Protein AF-A0A5S6QFW4-F1 (afdb_monomer)

Nearest PDB structures (foldseek):
  6n4o-assembly1_A  TM=6.333E-01  e=2.652E-03  Homo sapiens
  6oon-assembly1_A  TM=6.456E-01  e=8.249E-03  Homo sapiens
  5vm9-assembly1_A  TM=6.592E-01  e=5.921E-02  Homo sapiens

Organism: Trichuris muris (NCBI:txid70415)

Radius of gyration: 23.06 Å; Cα contacts (8 Å, |Δi|>4): 215; chains: 1; bounding box: 57×71×52 Å

pLDDT: mean 72.89, std 16.92, range [29.83, 95.12]

Foldseek 3Di:
DDDDDDDDDPPPPPPPPPQDDPDPDDDDDDDDDDDDDPDDDDDDPDPDWDKKWKKWKDKADPDPDDDLVRLLVQVLVFLVVCCVWNVDVLQWFDRSTIIIHDTDDDDDDNIRIDIGTDDMDIQDPDDPPDDDDGVVNCVVVQVVVLRNVLCVQQRPVDPRNVQWDDDPQWIWGNDDPPWDDDPPRDTHTDTHHDGDDD

Sequence (198 aa):
MDARLRSQSSVRSGCNIVATIPHPGYGKIGDTIDLVTNFVELRKAATSDVLIWQYEVKITGKAPELMVEDKQNAFWDFVQQRPNIFKDPNSLAFNGEVCIRLFSTNVLSKVGVEIRQVGLTKLAFKKPLYQTLSAEKCHKPIEMVNVILSQSQVCPLTEKAGKFCTIDGIVFKVASKKAVALNFGVEARRGLYMKAGI

Structure (mmCIF, N/CA/C/O backbone):
data_AF-A0A5S6QFW4-F1
#
_entry.id   AF-A0A5S6QFW4-F1
#
loop_
_atom_site.group_PDB
_atom_site.id
_atom_site.type_symbol
_atom_site.label_atom_id
_atom_site.label_alt_id
_atom_site.label_comp_id
_atom_site.label_asym_id
_atom_site.label_entity_id
_atom_site.label_seq_id
_atom_site.pdbx_PDB_ins_code
_atom_site.Cartn_x
_atom_site.Cartn_y
_atom_site.Cartn_z
_atom_site.occupancy
_atom_site.B_iso_or_equiv
_atom_site.auth_seq_id
_atom_site.auth_comp_id
_atom_site.auth_asym_id
_atom_site.auth_atom_id
_atom_site.pdbx_PDB_model_num
ATOM 1 N N . MET A 1 1 ? 13.025 48.465 26.369 1.00 32.94 1 MET A N 1
ATOM 2 C CA . MET A 1 1 ? 13.758 49.557 25.700 1.00 32.94 1 MET A CA 1
ATOM 3 C C . MET A 1 1 ? 15.124 48.993 25.320 1.00 32.94 1 MET A C 1
ATOM 5 O O . MET A 1 1 ? 16.010 48.997 26.158 1.00 32.94 1 MET A O 1
ATOM 9 N N . ASP A 1 2 ? 15.273 48.196 24.260 1.00 29.83 2 ASP A N 1
ATOM 10 C CA . ASP A 1 2 ? 14.970 48.415 22.825 1.00 29.83 2 ASP A CA 1
ATOM 11 C C . ASP A 1 2 ? 16.047 49.268 22.122 1.00 29.83 2 ASP A C 1
ATOM 13 O O . ASP A 1 2 ? 16.560 50.201 22.723 1.00 29.83 2 ASP A O 1
ATOM 17 N N . ALA A 1 3 ? 16.450 48.997 20.872 1.00 31.17 3 ALA A N 1
ATOM 18 C CA . ALA A 1 3 ? 15.893 48.046 19.900 1.00 31.17 3 ALA A CA 1
ATOM 19 C C . ALA A 1 3 ? 16.961 47.274 19.095 1.00 31.17 3 ALA A C 1
ATOM 21 O O . ALA A 1 3 ? 18.125 47.651 18.999 1.00 31.17 3 ALA A O 1
ATOM 22 N N . ARG A 1 4 ? 16.503 46.191 18.457 1.00 33.31 4 ARG A N 1
ATOM 23 C CA . ARG A 1 4 ? 17.250 45.332 17.523 1.00 33.31 4 ARG A CA 1
ATOM 24 C C . ARG A 1 4 ? 17.767 46.119 16.306 1.00 33.31 4 ARG A C 1
ATOM 26 O O . ARG A 1 4 ? 16.953 46.640 15.546 1.00 33.31 4 ARG A O 1
ATOM 33 N N . LEU A 1 5 ? 19.065 46.044 16.007 1.00 35.22 5 LEU A N 1
ATOM 34 C CA . LEU A 1 5 ? 19.548 46.225 14.631 1.00 35.22 5 LEU A CA 1
ATOM 35 C C . LEU A 1 5 ? 19.361 44.907 13.866 1.00 35.22 5 LEU A C 1
ATOM 37 O O . LEU A 1 5 ? 20.038 43.917 14.131 1.00 35.22 5 LEU A O 1
ATOM 41 N N . ARG A 1 6 ? 18.401 44.879 12.935 1.00 34.59 6 ARG A N 1
ATOM 42 C CA . ARG A 1 6 ? 18.198 43.746 12.019 1.00 34.59 6 ARG A CA 1
ATOM 43 C C . ARG A 1 6 ? 19.196 43.832 10.867 1.00 34.59 6 ARG A C 1
ATOM 45 O O . ARG A 1 6 ? 19.167 44.806 10.118 1.00 34.59 6 ARG A O 1
ATOM 52 N N . SER A 1 7 ? 19.985 42.784 10.650 1.00 33.44 7 SER A N 1
ATOM 53 C CA . SER A 1 7 ? 20.597 42.557 9.342 1.00 33.44 7 SER A CA 1
ATOM 54 C C . SER A 1 7 ? 19.498 42.253 8.318 1.00 33.44 7 SER A C 1
ATOM 56 O O . SER A 1 7 ? 18.639 41.399 8.537 1.00 33.44 7 SER A O 1
ATOM 58 N N . GLN A 1 8 ? 19.503 42.967 7.191 1.00 39.44 8 GLN A N 1
ATOM 59 C CA . GLN A 1 8 ? 18.651 42.633 6.053 1.00 39.44 8 GLN A CA 1
ATOM 60 C C . GLN A 1 8 ? 19.376 41.617 5.165 1.00 39.44 8 GLN A C 1
ATOM 62 O O . GLN A 1 8 ? 20.074 41.995 4.227 1.00 39.44 8 GLN A O 1
ATOM 67 N N . SER A 1 9 ? 19.203 40.323 5.433 1.00 32.12 9 SER A N 1
ATOM 68 C CA . SER A 1 9 ? 19.425 39.299 4.410 1.00 32.12 9 SER A CA 1
ATOM 69 C C . SER A 1 9 ? 18.096 39.007 3.716 1.00 32.12 9 SER A C 1
ATOM 71 O O . SER A 1 9 ? 17.169 38.446 4.300 1.00 32.12 9 SER A O 1
ATOM 73 N N . SER A 1 10 ? 17.981 39.402 2.446 1.00 33.53 10 SER A N 1
ATOM 74 C CA . SER A 1 10 ? 16.877 38.932 1.612 1.00 33.53 10 SER A CA 1
ATOM 75 C C . SER A 1 10 ? 17.109 37.451 1.318 1.00 33.53 10 SER A C 1
ATOM 77 O O . SER A 1 10 ? 17.928 37.086 0.475 1.00 33.53 10 SER A O 1
ATOM 79 N N . VAL A 1 11 ? 16.402 36.577 2.039 1.00 36.34 11 VAL A N 1
ATOM 80 C CA . VAL A 1 11 ? 16.365 35.149 1.712 1.00 36.34 11 VAL A CA 1
ATOM 81 C C . VAL A 1 11 ? 15.634 35.017 0.380 1.00 36.34 11 VAL A C 1
ATOM 83 O O . VAL A 1 11 ? 14.410 34.923 0.320 1.00 36.34 11 VAL A O 1
ATOM 86 N N . ARG A 1 12 ? 16.399 35.068 -0.714 1.00 35.47 12 ARG A N 1
ATOM 87 C CA . ARG A 1 12 ? 15.916 34.706 -2.043 1.00 35.47 12 ARG A CA 1
ATOM 88 C C . ARG A 1 12 ? 15.388 33.278 -1.953 1.00 35.47 12 ARG A C 1
ATOM 90 O O . ARG A 1 12 ? 16.179 32.356 -1.763 1.00 35.47 12 ARG A O 1
ATOM 97 N N . SER A 1 13 ? 14.089 33.091 -2.174 1.00 45.03 13 SER A N 1
ATOM 98 C CA . SER A 1 13 ? 13.486 31.778 -2.437 1.00 45.03 13 SER A CA 1
ATOM 99 C C . SER A 1 13 ? 13.904 31.265 -3.820 1.00 45.03 13 SER A C 1
ATOM 101 O O . SER A 1 13 ? 13.078 31.042 -4.701 1.00 45.03 13 SER A O 1
ATOM 103 N N . GLY A 1 14 ? 15.214 31.105 -4.018 1.00 34.88 14 GLY A N 1
ATOM 104 C CA . GLY A 1 14 ? 15.822 30.457 -5.169 1.00 34.88 14 GLY A CA 1
ATOM 105 C C . GLY A 1 14 ? 15.607 28.955 -5.078 1.00 34.88 14 GLY A C 1
ATOM 106 O O . GLY A 1 14 ? 16.545 28.206 -4.814 1.00 34.88 14 GLY A O 1
ATOM 107 N N . CYS A 1 15 ? 14.360 28.521 -5.269 1.00 41.53 15 CYS A N 1
ATOM 108 C CA . CYS A 1 15 ? 14.043 27.122 -5.509 1.00 41.53 15 CYS A CA 1
ATOM 109 C C . CYS A 1 15 ? 14.585 26.752 -6.895 1.00 41.53 15 CYS A C 1
ATOM 111 O O . CYS A 1 15 ? 13.870 26.766 -7.896 1.00 41.53 15 CYS A O 1
ATOM 113 N N . ASN A 1 16 ? 15.890 26.489 -6.952 1.00 40.12 16 ASN A N 1
ATOM 114 C CA . ASN A 1 16 ? 16.545 25.959 -8.132 1.00 40.12 16 ASN A CA 1
ATOM 115 C C . ASN A 1 16 ? 16.014 24.541 -8.345 1.00 40.12 16 ASN A C 1
ATOM 117 O O . ASN A 1 16 ? 16.505 23.589 -7.739 1.00 40.12 16 ASN A O 1
ATOM 121 N N . ILE A 1 17 ? 14.997 24.414 -9.197 1.00 51.75 17 ILE A N 1
ATOM 122 C CA . ILE A 1 17 ? 14.518 23.129 -9.699 1.00 51.75 17 ILE A CA 1
ATOM 123 C C . ILE A 1 17 ? 15.651 22.548 -10.547 1.00 51.75 17 ILE A C 1
ATOM 125 O O . ILE A 1 17 ? 15.775 22.839 -11.738 1.00 51.75 17 ILE A O 1
ATOM 129 N N . VAL A 1 18 ? 16.522 21.760 -9.913 1.00 59.59 18 VAL A N 1
ATOM 130 C CA . VAL A 1 18 ? 17.567 20.998 -10.597 1.00 59.59 18 VAL A CA 1
ATOM 131 C C . VAL A 1 18 ? 16.867 19.886 -11.369 1.00 59.59 18 VAL A C 1
ATOM 133 O O . VAL A 1 18 ? 16.615 18.801 -10.843 1.00 59.59 18 VAL A O 1
ATOM 136 N N . ALA A 1 19 ? 16.495 20.195 -12.612 1.00 63.22 19 ALA A N 1
ATOM 137 C CA . ALA A 1 19 ? 15.886 19.245 -13.526 1.00 63.22 19 ALA A CA 1
ATOM 138 C C . ALA A 1 19 ? 16.765 17.991 -13.613 1.00 63.22 19 ALA A C 1
ATOM 140 O O . ALA A 1 19 ? 17.976 18.080 -13.827 1.00 63.22 19 ALA A O 1
ATOM 141 N N . THR A 1 20 ? 16.160 16.821 -13.406 1.00 65.06 20 THR A N 1
ATOM 142 C CA . THR A 1 20 ? 16.900 15.560 -13.328 1.00 65.06 20 THR A CA 1
ATOM 143 C C . THR A 1 20 ? 17.600 15.295 -14.658 1.00 65.06 20 THR A C 1
ATOM 145 O O . THR A 1 20 ? 16.939 15.196 -15.693 1.00 65.06 20 THR A O 1
ATOM 148 N N . ILE A 1 21 ? 18.932 15.196 -14.638 1.00 71.56 21 ILE A N 1
ATOM 149 C CA . ILE A 1 21 ? 19.727 14.973 -15.850 1.00 71.56 21 ILE A CA 1
ATOM 150 C C . ILE A 1 21 ? 19.290 13.635 -16.478 1.00 71.56 21 ILE A C 1
ATOM 152 O O . ILE A 1 21 ? 19.270 12.624 -15.768 1.00 71.56 21 ILE A O 1
ATOM 156 N N . PRO A 1 22 ? 18.924 13.595 -17.775 1.00 71.94 22 PRO A N 1
ATOM 157 C CA . PRO A 1 22 ? 18.571 12.350 -18.449 1.00 71.94 22 PRO A CA 1
ATOM 158 C C . PRO A 1 22 ? 19.702 11.323 -18.361 1.00 71.94 22 PRO A C 1
ATOM 160 O O . PRO A 1 22 ? 20.877 11.675 -18.450 1.00 71.94 22 PRO A O 1
ATOM 163 N N . HIS A 1 23 ? 19.352 10.044 -18.214 1.00 74.75 23 HIS A N 1
ATOM 164 C CA . HIS A 1 23 ? 20.343 8.972 -18.155 1.00 74.75 23 HIS A CA 1
ATOM 165 C C . HIS A 1 23 ? 21.181 8.959 -19.454 1.00 74.75 23 HIS A C 1
ATOM 167 O O . HIS A 1 23 ? 20.596 8.829 -20.531 1.00 74.75 23 HIS A O 1
ATOM 173 N N . PRO A 1 24 ? 22.522 9.098 -19.389 1.00 84.44 24 PRO A N 1
ATOM 174 C CA . PRO A 1 24 ? 23.357 9.340 -20.573 1.00 84.44 24 PRO A CA 1
ATOM 175 C C . PRO A 1 24 ? 23.498 8.116 -21.491 1.00 84.44 24 PRO A C 1
ATOM 177 O O . PRO A 1 24 ? 23.958 8.244 -22.624 1.00 84.44 24 PRO A O 1
ATOM 180 N N . GLY A 1 25 ? 23.105 6.936 -21.012 1.00 85.38 25 GLY A N 1
ATOM 181 C CA . GLY A 1 25 ? 23.145 5.674 -21.740 1.00 85.38 25 GLY A CA 1
ATOM 182 C C . GLY A 1 25 ? 23.664 4.536 -20.865 1.00 85.38 25 GLY A C 1
ATOM 183 O O . GLY A 1 25 ? 24.364 4.759 -19.879 1.00 85.38 25 GLY A O 1
ATOM 184 N N . TYR A 1 26 ? 23.320 3.308 -21.245 1.00 88.88 26 TYR A N 1
ATOM 185 C CA . TYR A 1 26 ? 23.760 2.102 -20.549 1.00 88.88 26 TYR A CA 1
ATOM 186 C C . TYR A 1 26 ? 25.223 1.760 -20.870 1.00 88.88 26 TYR A C 1
ATOM 188 O O . TYR A 1 26 ? 25.712 2.031 -21.971 1.00 88.88 26 TYR A O 1
ATOM 196 N N . GLY A 1 27 ? 25.911 1.136 -19.908 1.00 90.00 27 GLY A N 1
ATOM 197 C CA . GLY A 1 27 ? 27.276 0.635 -20.081 1.00 90.00 27 GLY A CA 1
ATOM 198 C C . GLY A 1 27 ? 27.378 -0.450 -21.161 1.00 90.00 27 GLY A C 1
ATOM 199 O O . GLY A 1 27 ? 26.412 -1.157 -21.438 1.00 90.00 27 GLY A O 1
ATOM 200 N N . LYS A 1 28 ? 28.560 -0.563 -21.781 1.00 93.62 28 LYS A N 1
ATOM 201 C CA . LYS A 1 28 ? 28.848 -1.485 -22.902 1.00 93.62 28 LYS A CA 1
ATOM 202 C C . LYS A 1 28 ? 30.174 -2.249 -22.745 1.00 93.62 28 LYS A C 1
ATOM 204 O O . LYS A 1 28 ? 30.731 -2.709 -23.735 1.00 93.62 28 LYS A O 1
ATOM 209 N N . ILE A 1 29 ? 30.727 -2.288 -21.534 1.00 95.12 29 ILE A N 1
ATOM 210 C CA . ILE A 1 29 ? 32.046 -2.863 -21.234 1.00 95.12 29 ILE A CA 1
ATOM 211 C C . ILE A 1 29 ? 31.851 -4.007 -20.238 1.00 95.12 29 ILE A C 1
ATOM 213 O O . ILE A 1 29 ? 31.177 -3.813 -19.227 1.00 95.12 29 ILE A O 1
ATOM 217 N N . GLY A 1 30 ? 32.474 -5.153 -20.517 1.00 94.38 30 GLY A N 1
ATOM 218 C CA . GLY A 1 30 ? 32.333 -6.391 -19.749 1.00 94.38 30 GLY A CA 1
ATOM 219 C C . GLY A 1 30 ? 31.412 -7.407 -20.427 1.00 94.38 30 GLY A C 1
ATOM 220 O O . GLY A 1 30 ? 30.638 -7.060 -21.321 1.00 94.38 30 GLY A O 1
ATOM 221 N N . ASP A 1 31 ? 31.524 -8.663 -20.003 1.00 94.88 31 ASP A N 1
ATOM 222 C CA . ASP A 1 31 ? 30.701 -9.766 -20.499 1.00 94.88 31 ASP A CA 1
ATOM 223 C C . ASP A 1 31 ? 29.280 -9.728 -19.913 1.00 94.88 31 ASP A C 1
ATOM 225 O O . ASP A 1 31 ? 29.053 -9.270 -18.790 1.00 94.88 31 ASP A O 1
ATOM 229 N N . THR A 1 32 ? 28.308 -10.235 -20.672 1.00 94.81 32 THR A N 1
ATOM 230 C CA . THR A 1 32 ? 26.909 -10.317 -20.232 1.00 94.81 32 THR A CA 1
ATOM 231 C C . THR A 1 32 ? 26.711 -11.486 -19.268 1.00 94.81 32 THR A C 1
ATOM 233 O O . THR A 1 32 ? 27.083 -12.617 -19.574 1.00 94.81 32 THR A O 1
ATOM 236 N N . ILE A 1 33 ? 26.068 -11.224 -18.127 1.00 94.56 33 ILE A N 1
ATOM 237 C CA . ILE A 1 33 ? 25.699 -12.226 -17.120 1.00 94.56 33 ILE A CA 1
ATOM 238 C C . ILE A 1 33 ? 24.213 -12.055 -16.791 1.00 94.56 33 ILE A C 1
ATOM 240 O O . ILE A 1 33 ? 23.778 -10.953 -16.451 1.00 94.56 33 ILE A O 1
ATOM 244 N N . ASP A 1 34 ? 23.441 -13.141 -16.862 1.00 95.06 34 ASP A N 1
ATOM 245 C CA . ASP A 1 34 ? 22.030 -13.139 -16.470 1.00 95.06 34 ASP A CA 1
ATOM 246 C C . ASP A 1 34 ? 21.880 -13.038 -14.945 1.00 95.06 34 ASP A C 1
ATOM 248 O O . ASP A 1 34 ? 22.466 -13.815 -14.188 1.00 95.06 34 ASP A O 1
ATOM 252 N N . LEU A 1 35 ? 21.058 -12.090 -14.484 1.00 94.62 35 LEU A N 1
ATOM 253 C CA . LEU A 1 35 ? 20.810 -11.842 -13.063 1.00 94.62 35 LEU A CA 1
ATOM 254 C C . LEU A 1 35 ? 19.339 -12.072 -12.706 1.00 94.62 35 LEU A C 1
ATOM 256 O O . LEU A 1 35 ? 18.435 -11.471 -13.287 1.00 94.62 35 LEU A O 1
ATOM 260 N N . VAL A 1 36 ? 19.101 -12.883 -11.674 1.00 94.38 36 VAL A N 1
ATOM 261 C CA . VAL A 1 36 ? 17.795 -12.973 -11.007 1.00 94.38 36 VAL A CA 1
ATOM 262 C C . VAL A 1 36 ? 17.715 -11.876 -9.947 1.00 94.38 36 VAL A C 1
ATOM 264 O O . VAL A 1 36 ? 18.654 -11.684 -9.177 1.00 94.38 36 VAL A O 1
ATOM 267 N N . THR A 1 37 ? 16.589 -11.166 -9.881 1.00 91.94 37 THR A N 1
ATOM 268 C CA . THR A 1 37 ? 16.371 -10.086 -8.905 1.00 91.94 37 THR A CA 1
ATOM 269 C C . THR A 1 37 ? 15.162 -10.366 -8.014 1.00 91.94 37 THR A C 1
ATOM 271 O O . THR A 1 37 ? 14.343 -11.238 -8.301 1.00 91.94 37 THR A O 1
ATOM 274 N N . ASN A 1 38 ? 15.033 -9.606 -6.927 1.00 92.81 38 ASN A N 1
ATOM 275 C CA . ASN A 1 38 ? 13.873 -9.615 -6.036 1.00 92.81 38 ASN A CA 1
ATOM 276 C C . ASN A 1 38 ? 12.757 -8.636 -6.467 1.00 92.81 38 ASN A C 1
ATOM 278 O O . ASN A 1 38 ? 11.832 -8.397 -5.689 1.00 92.81 38 ASN A O 1
ATOM 282 N N . PHE A 1 39 ? 12.828 -8.063 -7.673 1.00 90.81 39 PHE A N 1
ATOM 283 C CA . PHE A 1 39 ? 11.781 -7.199 -8.223 1.00 90.81 39 PHE A CA 1
ATOM 284 C C . PHE A 1 39 ? 10.720 -8.021 -8.966 1.00 90.81 39 PHE A C 1
ATOM 286 O O . PHE A 1 39 ? 11.033 -8.980 -9.668 1.00 90.81 39 PHE A O 1
ATOM 293 N N . VAL A 1 40 ? 9.454 -7.616 -8.840 1.00 89.12 40 VAL A N 1
ATOM 294 C CA . VAL A 1 40 ? 8.309 -8.251 -9.511 1.00 89.12 40 VAL A CA 1
ATOM 295 C C . VAL A 1 40 ? 7.606 -7.210 -10.380 1.00 89.12 40 VAL A C 1
ATOM 297 O O . VAL A 1 40 ? 7.203 -6.158 -9.887 1.00 89.12 40 VAL A O 1
ATOM 300 N N . GLU A 1 41 ? 7.451 -7.493 -11.674 1.00 86.62 41 GLU A N 1
ATOM 301 C CA . GLU A 1 41 ? 6.797 -6.575 -12.612 1.00 86.62 41 GLU A CA 1
ATOM 302 C C . GLU A 1 41 ? 5.279 -6.508 -12.357 1.00 86.62 41 GLU A C 1
ATOM 304 O O . GLU A 1 41 ? 4.552 -7.484 -12.557 1.00 86.62 41 GLU A O 1
ATOM 309 N N . LEU A 1 42 ? 4.778 -5.337 -11.951 1.00 83.12 42 LEU A N 1
ATOM 310 C CA . LEU A 1 42 ? 3.345 -5.109 -11.763 1.00 83.12 42 LEU A CA 1
ATOM 311 C C . LEU A 1 42 ? 2.655 -4.848 -13.110 1.00 83.12 42 LEU A C 1
ATOM 313 O O . LEU A 1 42 ? 2.747 -3.757 -13.674 1.00 83.12 42 LEU A O 1
ATOM 317 N N . ARG A 1 43 ? 1.920 -5.847 -13.609 1.00 80.44 43 ARG A N 1
ATOM 318 C CA . ARG A 1 43 ? 1.158 -5.768 -14.865 1.00 80.44 43 ARG A CA 1
ATOM 319 C C . ARG A 1 43 ? -0.327 -5.495 -14.627 1.00 80.44 43 ARG A C 1
ATOM 321 O O . ARG A 1 43 ? -0.965 -6.094 -13.766 1.00 80.44 43 ARG A O 1
ATOM 328 N N . LYS A 1 44 ? -0.904 -4.629 -15.462 1.00 78.06 44 LYS A N 1
ATOM 329 C CA . LYS A 1 44 ? -2.341 -4.326 -15.490 1.00 78.06 44 LYS A CA 1
ATOM 330 C C . LYS A 1 44 ? -3.120 -5.468 -16.151 1.00 78.06 44 LYS A C 1
ATOM 332 O O . LYS A 1 44 ? -3.046 -5.629 -17.364 1.00 78.06 44 LYS A O 1
ATOM 337 N N . ALA A 1 45 ? -3.901 -6.211 -15.368 1.00 75.94 45 ALA A N 1
ATOM 338 C CA . ALA A 1 45 ? -4.808 -7.239 -15.892 1.00 75.94 45 ALA A CA 1
ATOM 339 C C . ALA A 1 45 ? -6.095 -6.658 -16.519 1.00 75.94 45 ALA A C 1
ATOM 341 O O . ALA A 1 45 ? -6.671 -7.258 -17.422 1.00 75.94 45 ALA A O 1
ATOM 342 N N . ALA A 1 46 ? -6.553 -5.489 -16.056 1.00 73.81 46 ALA A N 1
ATOM 343 C CA . ALA A 1 46 ? -7.783 -4.861 -16.540 1.00 73.81 46 ALA A CA 1
ATOM 344 C C . ALA A 1 46 ? -7.618 -4.234 -17.938 1.00 73.81 46 ALA A C 1
ATOM 346 O O . ALA A 1 46 ? -6.628 -3.552 -18.219 1.00 73.81 46 ALA A O 1
ATOM 347 N N . THR A 1 47 ? -8.627 -4.380 -18.797 1.00 72.62 47 THR A N 1
ATOM 348 C CA . THR A 1 47 ? -8.702 -3.691 -20.097 1.00 72.62 47 THR A CA 1
ATOM 349 C C . THR A 1 47 ? -8.998 -2.198 -19.919 1.00 72.62 47 THR A C 1
ATOM 351 O O . THR A 1 47 ? -8.242 -1.361 -20.413 1.00 72.62 47 THR A O 1
ATOM 354 N N . SER A 1 48 ? -10.018 -1.857 -19.127 1.00 78.25 48 SER A N 1
ATOM 355 C CA . SER A 1 48 ? -10.373 -0.489 -18.718 1.00 78.25 48 SER A CA 1
ATOM 356 C C . SER A 1 48 ? -9.270 0.201 -17.905 1.00 78.25 48 SER A C 1
ATOM 358 O O . SER A 1 48 ? -8.403 -0.453 -17.323 1.00 78.25 48 SER A O 1
ATOM 360 N N . ASP A 1 49 ? -9.255 1.535 -17.885 1.00 78.38 49 ASP A N 1
ATOM 361 C CA . ASP A 1 49 ? -8.315 2.305 -17.061 1.00 78.38 49 ASP A CA 1
ATOM 362 C C . ASP A 1 49 ? -8.504 2.040 -15.561 1.00 78.38 49 ASP A C 1
ATOM 364 O O . ASP A 1 49 ? -9.627 1.944 -15.071 1.00 78.38 49 ASP A O 1
ATOM 368 N N . VAL A 1 50 ? -7.393 1.990 -14.819 1.00 82.50 50 VAL A N 1
ATOM 369 C CA . VAL A 1 50 ? -7.420 1.904 -13.353 1.00 82.50 50 VAL A CA 1
ATOM 370 C C . VAL A 1 50 ? -7.429 3.324 -12.791 1.00 82.50 50 VAL A C 1
ATOM 372 O O . VAL A 1 50 ? -6.438 4.052 -12.891 1.00 82.50 50 VAL A O 1
ATOM 375 N N . LEU A 1 51 ? -8.569 3.718 -12.228 1.00 84.00 51 LEU A N 1
ATOM 376 C CA . LEU A 1 51 ? -8.800 5.025 -11.620 1.00 84.00 51 LEU A CA 1
ATOM 377 C C . LEU A 1 51 ? -8.895 4.887 -10.099 1.00 84.00 51 LEU A C 1
ATOM 379 O O . LEU A 1 51 ? -9.591 4.011 -9.593 1.00 84.00 51 LEU A O 1
ATOM 383 N N . ILE A 1 52 ? -8.199 5.767 -9.385 1.00 85.62 52 ILE A N 1
ATOM 384 C CA . ILE A 1 52 ? -8.071 5.758 -7.929 1.00 85.62 52 ILE A CA 1
ATOM 385 C C . ILE A 1 52 ? -8.566 7.094 -7.375 1.00 85.62 52 ILE A C 1
ATOM 387 O O . ILE A 1 52 ? -7.983 8.139 -7.673 1.00 85.62 52 ILE A O 1
ATOM 391 N N . TRP A 1 53 ? -9.616 7.069 -6.550 1.00 85.25 53 TRP A N 1
ATOM 392 C CA . TRP A 1 53 ? -10.065 8.255 -5.818 1.00 85.25 53 TRP A CA 1
ATOM 393 C C . TRP A 1 53 ? -9.330 8.357 -4.483 1.00 85.25 53 TRP A C 1
ATOM 395 O O . TRP A 1 53 ? -9.261 7.395 -3.713 1.00 85.25 53 TRP A O 1
ATOM 405 N N . GLN A 1 54 ? -8.790 9.543 -4.219 1.00 87.25 54 GLN A N 1
ATOM 406 C CA . GLN A 1 54 ? -8.078 9.875 -2.994 1.00 87.25 54 GLN A CA 1
ATOM 407 C C . GLN A 1 54 ? -9.013 10.612 -2.036 1.00 87.25 54 GLN A C 1
ATOM 409 O O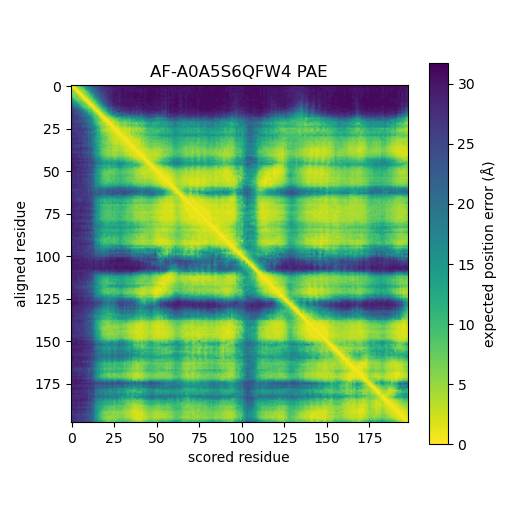 . GLN A 1 54 ? -9.672 11.582 -2.424 1.00 87.25 54 GLN A O 1
ATOM 414 N N . TYR A 1 55 ? -9.016 10.182 -0.778 1.00 86.88 55 TYR A N 1
ATOM 415 C CA . TYR A 1 55 ? -9.745 10.797 0.318 1.00 86.88 55 TYR A CA 1
ATOM 416 C C . TYR A 1 55 ? -8.805 11.066 1.500 1.00 86.88 55 TYR A C 1
ATOM 418 O O . TYR A 1 55 ? -8.001 10.232 1.910 1.00 86.88 55 TYR A O 1
ATOM 426 N N . GLU A 1 56 ? -8.935 12.246 2.077 1.00 86.00 56 GLU A N 1
ATOM 427 C CA . GLU A 1 56 ? -8.370 12.600 3.372 1.00 86.00 56 GLU A CA 1
ATOM 428 C C . GLU A 1 56 ? -9.296 12.046 4.456 1.00 86.00 56 GLU A C 1
ATOM 430 O O . GLU A 1 56 ? -10.521 12.186 4.350 1.00 86.00 56 GLU A O 1
ATOM 435 N N . VAL A 1 57 ? -8.728 11.406 5.482 1.00 85.50 57 VAL A N 1
ATOM 436 C CA . VAL A 1 57 ? -9.503 10.876 6.608 1.00 85.50 57 VAL A CA 1
ATOM 437 C C . VAL A 1 57 ? -8.986 11.467 7.900 1.00 85.50 57 VAL A C 1
ATOM 439 O O . VAL A 1 57 ? -7.869 11.202 8.333 1.00 85.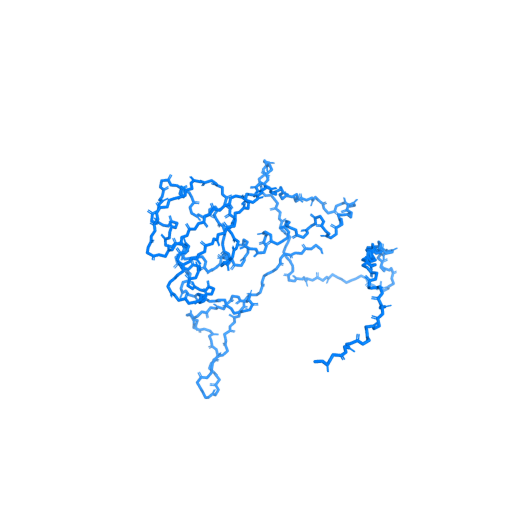50 57 VAL A O 1
ATOM 442 N N . LYS A 1 58 ? -9.839 12.259 8.537 1.00 83.94 58 LYS A N 1
ATOM 443 C CA . LYS A 1 58 ? -9.536 12.926 9.793 1.00 83.94 58 LYS A CA 1
ATOM 444 C C . LYS A 1 58 ? -10.226 12.172 10.921 1.00 83.94 58 LYS A C 1
ATOM 446 O O . LYS A 1 58 ? -11.454 12.147 11.004 1.00 83.94 58 LYS A O 1
ATOM 451 N N . ILE A 1 59 ? -9.409 11.543 11.763 1.00 82.12 59 ILE A N 1
ATOM 452 C CA . ILE A 1 59 ? -9.846 10.716 12.891 1.00 82.12 59 ILE A CA 1
ATOM 453 C C . ILE A 1 59 ? -9.610 11.492 14.189 1.00 82.12 59 ILE A C 1
ATOM 455 O O . ILE A 1 59 ? -8.470 11.810 14.522 1.00 82.12 59 ILE A O 1
ATOM 459 N N . THR A 1 60 ? -10.682 11.823 14.909 1.00 79.25 60 THR A N 1
ATOM 460 C CA . THR A 1 60 ? -10.661 12.646 16.126 1.00 79.25 60 THR A CA 1
ATOM 461 C C . THR A 1 60 ? -11.119 11.850 17.348 1.00 79.25 60 THR A C 1
ATOM 463 O O . THR A 1 60 ? -12.279 11.450 17.475 1.00 79.25 60 THR A O 1
ATOM 466 N N . GLY A 1 61 ? -10.180 11.612 18.267 1.00 69.75 61 GLY A N 1
ATOM 467 C CA . GLY A 1 61 ? -10.422 10.961 19.555 1.00 69.75 61 GLY A CA 1
ATOM 468 C C . GLY A 1 61 ? -10.601 11.953 20.708 1.00 69.75 61 GLY A C 1
ATOM 469 O O . GLY A 1 61 ? -10.587 13.166 20.520 1.00 69.75 61 GLY A O 1
ATOM 470 N N . LYS A 1 62 ? -10.744 11.415 21.928 1.00 64.94 62 LYS A N 1
ATOM 471 C CA . LYS A 1 62 ? -10.635 12.191 23.181 1.00 64.94 62 LYS A CA 1
ATOM 472 C C . LYS A 1 62 ? -9.197 12.295 23.707 1.00 64.94 62 LYS A C 1
ATOM 474 O O . LYS A 1 62 ? -8.930 13.136 24.557 1.00 64.94 62 LYS A O 1
ATOM 479 N N . ALA A 1 63 ? -8.299 11.429 23.237 1.00 61.03 63 ALA A N 1
ATOM 480 C CA . ALA A 1 63 ? -6.866 11.535 23.488 1.00 61.03 63 ALA A CA 1
ATOM 481 C C . ALA A 1 63 ? -6.260 12.647 22.606 1.00 61.03 63 ALA A C 1
ATOM 483 O O . ALA A 1 63 ? -6.749 12.842 21.490 1.00 61.03 63 ALA A O 1
ATOM 484 N N . PRO A 1 64 ? -5.218 13.365 23.072 1.00 59.50 64 PRO A N 1
ATOM 485 C CA . PRO A 1 64 ? -4.594 14.448 22.306 1.00 59.50 64 PRO A CA 1
ATOM 486 C C . PRO A 1 64 ? -3.886 13.948 21.039 1.00 59.50 64 PRO A C 1
ATOM 488 O O . PRO A 1 64 ? -3.813 14.673 20.052 1.00 59.50 64 PRO A O 1
ATOM 491 N N . GLU A 1 65 ? -3.415 12.701 21.051 1.00 67.75 65 GLU A N 1
ATOM 492 C CA . GLU A 1 65 ? -2.822 12.018 19.908 1.00 67.75 65 GLU A CA 1
ATOM 493 C C . GLU A 1 65 ? -3.300 10.555 19.897 1.00 67.75 65 GLU A C 1
ATOM 495 O O . GLU A 1 65 ? -3.484 9.949 20.954 1.00 67.75 65 GLU A O 1
ATOM 500 N N . LEU A 1 66 ? -3.565 10.015 18.704 1.00 68.81 66 LEU A N 1
ATOM 501 C CA . LEU A 1 66 ? -3.973 8.623 18.478 1.00 68.81 66 LEU A CA 1
ATOM 502 C C . LEU A 1 66 ? -2.864 7.899 17.715 1.00 68.81 66 LEU A C 1
ATOM 504 O O . LEU A 1 66 ? -2.355 8.442 16.723 1.00 68.81 66 LEU A O 1
ATOM 508 N N . MET A 1 67 ? -2.542 6.669 18.121 1.00 72.56 67 MET A N 1
ATOM 509 C CA . MET A 1 67 ? -1.541 5.859 17.428 1.00 72.56 67 MET A CA 1
ATOM 510 C C . MET A 1 67 ? -2.012 5.518 16.009 1.00 72.56 67 MET A C 1
ATOM 512 O O . MET A 1 67 ? -3.205 5.518 15.699 1.00 72.56 67 MET A O 1
ATOM 516 N N . VAL A 1 68 ? -1.066 5.204 15.121 1.00 76.31 68 VAL A N 1
ATOM 517 C CA . VAL A 1 68 ? -1.378 4.781 13.742 1.00 76.31 68 VAL A CA 1
ATOM 518 C C . VAL A 1 68 ? -2.259 3.524 13.737 1.00 76.31 68 VAL A C 1
ATOM 520 O O . VAL A 1 68 ? -3.185 3.431 12.934 1.00 76.31 68 VAL A O 1
ATOM 523 N N . GLU A 1 69 ? -2.035 2.606 14.679 1.00 74.56 69 GLU A N 1
ATOM 524 C CA . GLU A 1 69 ? -2.858 1.408 14.877 1.00 74.56 69 GLU A CA 1
ATOM 525 C C . GLU A 1 69 ? -4.289 1.749 15.337 1.00 74.56 69 GLU A C 1
ATOM 527 O O . GLU A 1 69 ? -5.245 1.276 14.724 1.00 74.56 69 GLU A O 1
ATOM 532 N N . ASP A 1 70 ? -4.465 2.652 16.314 1.00 75.44 70 ASP A N 1
ATOM 533 C CA . ASP A 1 70 ? -5.793 3.136 16.740 1.00 75.44 70 ASP A CA 1
ATOM 534 C C . ASP A 1 70 ? -6.568 3.759 15.572 1.00 75.44 70 ASP A C 1
ATOM 536 O O . ASP A 1 70 ? -7.758 3.496 15.387 1.00 75.44 70 ASP A O 1
ATOM 540 N N . LYS A 1 71 ? -5.884 4.580 14.762 1.00 79.31 71 LYS A N 1
ATOM 541 C CA . LYS A 1 71 ? -6.443 5.218 13.562 1.00 79.31 71 LYS A CA 1
ATOM 542 C C . LYS A 1 71 ? -6.883 4.170 12.539 1.00 79.31 71 LYS A C 1
ATOM 544 O O . LYS A 1 71 ? -7.994 4.264 12.019 1.00 79.31 71 LYS A O 1
ATOM 549 N N . GLN A 1 72 ? -6.046 3.168 12.254 1.00 79.19 72 GLN A N 1
ATOM 550 C CA . GLN A 1 72 ? -6.388 2.084 11.328 1.00 79.19 72 GLN A CA 1
ATOM 551 C C . GLN A 1 72 ? -7.580 1.264 11.838 1.00 79.19 72 GLN A C 1
ATOM 553 O O . GLN A 1 72 ? -8.543 1.084 11.093 1.00 79.19 72 GLN A O 1
ATOM 558 N N . ASN A 1 73 ? -7.572 0.840 13.103 1.00 79.31 73 ASN A N 1
ATOM 559 C CA . ASN A 1 73 ? -8.665 0.072 13.702 1.00 79.31 73 ASN A CA 1
ATOM 560 C C . ASN A 1 73 ? -9.988 0.860 13.682 1.00 79.31 73 ASN A C 1
ATOM 562 O O . ASN A 1 73 ? -10.986 0.368 13.158 1.00 79.31 73 ASN A O 1
ATOM 566 N N . ALA A 1 74 ? -9.984 2.123 14.126 1.00 81.50 74 ALA A N 1
ATOM 567 C CA . ALA A 1 74 ? -11.170 2.983 14.107 1.00 81.50 74 ALA A CA 1
ATOM 568 C C . ALA A 1 74 ? -11.719 3.236 12.688 1.00 81.50 74 ALA A C 1
ATOM 570 O O . ALA A 1 74 ? -12.933 3.364 12.510 1.00 81.50 74 ALA A O 1
ATOM 571 N N . PHE A 1 75 ? -10.851 3.291 11.670 1.00 86.06 75 PHE A N 1
ATOM 572 C CA . PHE A 1 75 ? -11.277 3.372 10.272 1.00 86.06 75 PHE A CA 1
ATOM 573 C C . PHE A 1 75 ? -11.948 2.074 9.800 1.00 86.06 75 PHE A C 1
ATOM 575 O O . PHE A 1 75 ? -13.038 2.129 9.230 1.00 86.06 75 PHE A O 1
ATOM 582 N N . TRP A 1 76 ? -11.342 0.908 10.042 1.00 85.19 76 TRP A N 1
ATOM 583 C CA . TRP A 1 76 ? -11.899 -0.367 9.578 1.00 85.19 76 TRP A CA 1
ATOM 584 C C . TRP A 1 76 ? -13.195 -0.747 10.315 1.00 85.19 76 TRP A C 1
ATOM 586 O O . TRP A 1 76 ? -14.129 -1.223 9.669 1.00 85.19 76 TRP A O 1
ATOM 596 N N . ASP A 1 77 ? -13.325 -0.420 11.603 1.00 83.12 77 ASP A N 1
ATOM 597 C CA . ASP A 1 77 ? -14.590 -0.499 12.348 1.00 83.12 77 ASP A CA 1
ATOM 598 C C . ASP A 1 77 ? -15.688 0.364 11.698 1.00 83.12 77 ASP A C 1
ATOM 600 O O . ASP A 1 77 ? -16.809 -0.093 11.464 1.00 83.12 77 ASP A O 1
ATOM 604 N N . PHE A 1 78 ? -15.365 1.618 11.357 1.00 84.19 78 PHE A N 1
ATOM 605 C CA . PHE A 1 78 ? -16.279 2.555 10.690 1.00 84.19 78 PHE A CA 1
ATOM 606 C C . PHE A 1 78 ? -16.684 2.082 9.282 1.00 84.19 78 PHE A C 1
ATOM 608 O O . PHE A 1 78 ? -17.806 2.358 8.844 1.00 84.19 78 PHE A O 1
ATOM 615 N N . VAL A 1 79 ? -15.797 1.364 8.582 1.00 85.62 79 VAL A N 1
ATOM 616 C CA . VAL A 1 79 ? -16.082 0.693 7.303 1.00 85.62 79 VAL A CA 1
ATOM 617 C C . VAL A 1 79 ? -17.070 -0.457 7.502 1.00 85.62 79 VAL A C 1
ATOM 619 O O . VAL A 1 79 ? -18.132 -0.463 6.875 1.00 85.62 79 VAL A O 1
ATOM 622 N N . GLN A 1 80 ? -16.755 -1.403 8.396 1.00 84.31 80 GLN A N 1
ATOM 623 C CA . GLN A 1 80 ? -17.584 -2.586 8.658 1.00 84.31 80 GLN A CA 1
ATOM 624 C C . GLN A 1 80 ? -18.989 -2.215 9.151 1.00 84.31 80 GLN A C 1
ATOM 626 O O . GLN A 1 80 ? -19.969 -2.846 8.760 1.00 84.31 80 GLN A O 1
ATOM 631 N N . GLN A 1 81 ? -19.111 -1.157 9.958 1.00 84.38 81 GLN A N 1
ATOM 632 C CA . GLN A 1 81 ? -20.391 -0.688 10.496 1.00 84.38 81 GLN A CA 1
ATOM 633 C C . GLN A 1 81 ? -21.336 -0.092 9.433 1.00 84.38 81 GLN A C 1
ATOM 635 O O . GLN A 1 81 ? -22.507 0.131 9.743 1.00 84.38 81 GLN A O 1
ATOM 640 N N . ARG A 1 82 ? -20.888 0.180 8.190 1.00 81.94 82 ARG A N 1
ATOM 641 C CA . ARG A 1 82 ? -21.741 0.758 7.125 1.00 81.94 82 ARG A CA 1
ATOM 642 C C . ARG A 1 82 ? -21.587 0.075 5.753 1.00 81.94 82 ARG A C 1
ATOM 644 O O . ARG A 1 82 ? -21.180 0.735 4.790 1.00 81.94 82 ARG A O 1
ATOM 651 N N . PRO A 1 83 ? -22.028 -1.191 5.600 1.00 85.31 83 PRO A N 1
ATOM 652 C CA . PRO A 1 83 ? -22.001 -1.912 4.319 1.00 85.31 83 PRO A CA 1
ATOM 653 C C . PRO A 1 83 ? -22.828 -1.229 3.214 1.00 85.31 83 PRO A C 1
ATOM 655 O O . PRO A 1 83 ? -22.468 -1.288 2.042 1.00 85.31 83 PRO A O 1
ATOM 658 N N . ASN A 1 84 ? -23.887 -0.491 3.574 1.00 83.31 84 ASN A N 1
ATOM 659 C CA . ASN A 1 84 ? -24.695 0.305 2.633 1.00 83.31 84 ASN A CA 1
ATOM 660 C C . ASN A 1 84 ? -23.859 1.333 1.844 1.00 83.31 84 ASN A C 1
ATOM 662 O O . ASN A 1 84 ? -24.205 1.692 0.718 1.00 83.31 84 ASN A O 1
ATOM 666 N N . ILE A 1 85 ? -22.771 1.806 2.459 1.00 79.94 85 ILE A N 1
ATOM 667 C CA . ILE A 1 85 ? -21.853 2.831 1.956 1.00 79.94 85 ILE A CA 1
ATOM 668 C C . ILE A 1 85 ? -20.575 2.178 1.425 1.00 79.94 85 ILE A C 1
ATOM 670 O O . ILE A 1 85 ? -20.120 2.506 0.331 1.00 79.94 85 ILE A O 1
ATOM 674 N N . PHE A 1 86 ? -19.988 1.254 2.185 1.00 83.38 86 PHE A N 1
ATOM 675 C CA . PHE A 1 86 ? -18.791 0.501 1.818 1.00 83.38 86 PHE A CA 1
ATOM 676 C C . PHE A 1 86 ? -19.183 -0.878 1.267 1.00 83.38 86 PHE A C 1
ATOM 678 O O . PHE A 1 86 ? -18.994 -1.894 1.927 1.00 83.38 86 PHE A O 1
ATOM 685 N N . LYS A 1 87 ? -19.763 -0.899 0.058 1.00 82.19 87 LYS A N 1
ATOM 686 C CA . LYS A 1 87 ? -20.304 -2.126 -0.562 1.00 82.19 87 LYS A CA 1
ATOM 687 C C . LYS A 1 87 ? -19.247 -3.192 -0.858 1.00 82.19 87 LYS A C 1
ATOM 689 O O . LYS A 1 87 ? -19.541 -4.375 -0.744 1.00 82.19 87 LYS A O 1
ATOM 694 N N . ASP A 1 88 ? -18.034 -2.770 -1.213 1.00 83.88 88 ASP A N 1
ATOM 695 C CA . ASP A 1 88 ? -16.851 -3.631 -1.241 1.00 83.88 88 ASP A CA 1
ATOM 696 C C . ASP A 1 88 ? -15.739 -3.012 -0.379 1.00 83.88 88 ASP A C 1
ATOM 698 O O . ASP A 1 88 ? -14.996 -2.144 -0.852 1.00 83.88 88 ASP A O 1
ATOM 702 N N . PRO A 1 89 ? -15.608 -3.441 0.887 1.00 80.94 89 PRO A N 1
ATOM 703 C CA . PRO A 1 89 ? -14.529 -3.014 1.772 1.00 80.94 89 PRO A CA 1
ATOM 704 C C . PRO A 1 89 ? -13.115 -3.357 1.264 1.00 80.94 89 PRO A C 1
ATOM 706 O O . PRO A 1 89 ? -12.162 -2.695 1.666 1.00 80.94 89 PRO A O 1
ATOM 709 N N . ASN A 1 90 ? -12.962 -4.331 0.358 1.00 80.19 90 ASN A N 1
ATOM 710 C CA . ASN A 1 90 ? -11.662 -4.733 -0.200 1.00 80.19 90 ASN A CA 1
ATOM 711 C C . ASN A 1 90 ? -11.173 -3.786 -1.313 1.00 80.19 90 ASN A C 1
ATOM 713 O O . ASN A 1 90 ? -9.994 -3.799 -1.658 1.00 80.19 90 ASN A O 1
ATOM 717 N N . SER A 1 91 ? -12.057 -2.933 -1.848 1.00 82.25 91 SER A N 1
ATOM 718 C CA . SER A 1 91 ? -11.713 -1.858 -2.797 1.00 82.25 91 SER A CA 1
ATOM 719 C C . SER A 1 91 ? -11.063 -0.628 -2.140 1.00 82.25 91 SER A C 1
ATOM 721 O O . SER A 1 91 ? -10.730 0.347 -2.819 1.00 82.25 91 SER A O 1
ATOM 723 N N . LEU A 1 92 ? -10.921 -0.645 -0.812 1.00 86.56 92 LEU A N 1
ATOM 724 C CA . LEU A 1 92 ? -10.362 0.440 -0.013 1.00 86.56 92 LEU A CA 1
ATOM 725 C C . LEU A 1 92 ? -8.871 0.211 0.248 1.00 86.56 92 LEU A C 1
ATOM 727 O O . LEU A 1 92 ? -8.418 -0.929 0.331 1.00 86.56 92 LEU A O 1
ATOM 731 N N . ALA A 1 93 ? -8.128 1.292 0.478 1.00 86.56 93 ALA A N 1
ATOM 732 C CA . ALA A 1 93 ? -6.854 1.239 1.183 1.00 86.56 93 ALA A CA 1
ATOM 733 C C . ALA A 1 93 ? -6.740 2.366 2.211 1.00 86.56 93 ALA A C 1
ATOM 735 O O . ALA A 1 93 ? -7.233 3.470 1.982 1.00 86.56 93 ALA A O 1
ATOM 736 N N . PHE A 1 94 ? -6.099 2.096 3.348 1.00 84.62 94 PHE A N 1
ATOM 737 C CA . PHE A 1 94 ? -5.852 3.096 4.388 1.00 84.62 94 PHE A CA 1
ATOM 738 C C . PHE A 1 94 ? -4.551 2.789 5.132 1.00 84.62 94 PHE A C 1
ATOM 740 O O . PHE A 1 94 ? -4.372 1.682 5.633 1.00 84.62 94 PHE A O 1
ATOM 747 N N . ASN A 1 95 ? -3.652 3.773 5.213 1.00 72.56 95 ASN A N 1
ATOM 748 C CA . ASN A 1 95 ? -2.362 3.648 5.906 1.00 72.56 95 ASN A CA 1
ATOM 749 C C . ASN A 1 95 ? -2.363 4.221 7.339 1.00 72.56 95 ASN A C 1
ATOM 751 O O . ASN A 1 95 ? -1.373 4.063 8.047 1.00 72.56 95 ASN A O 1
ATOM 755 N N . GLY A 1 96 ? -3.444 4.879 7.770 1.00 69.75 96 GLY A N 1
ATOM 756 C CA . GLY A 1 96 ? -3.511 5.637 9.028 1.00 69.75 96 GLY A CA 1
ATOM 757 C C . GLY A 1 96 ? -3.699 7.149 8.844 1.00 69.75 96 GLY A C 1
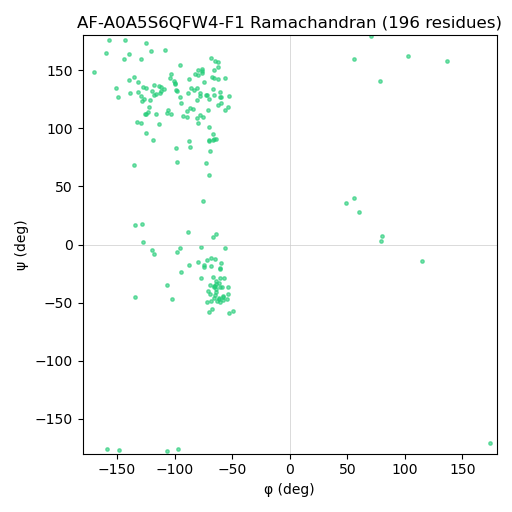ATOM 758 O O . GLY A 1 96 ? -4.067 7.820 9.804 1.00 69.75 96 GLY A O 1
ATOM 759 N N . GLU A 1 97 ? -3.505 7.678 7.629 1.00 66.75 97 GLU A N 1
ATOM 760 C CA . GLU A 1 97 ? -3.594 9.119 7.323 1.00 66.75 97 GLU A CA 1
ATOM 761 C C . GLU A 1 97 ? -4.397 9.411 6.042 1.00 66.75 97 GLU A C 1
ATOM 763 O O . GLU A 1 97 ? -5.270 10.279 6.023 1.00 66.75 97 GLU A O 1
ATOM 768 N N . VAL A 1 98 ? -4.148 8.655 4.969 1.00 57.31 98 VAL A N 1
ATOM 769 C CA . VAL A 1 98 ? -4.789 8.821 3.656 1.00 57.31 98 VAL A CA 1
ATOM 770 C C . VAL A 1 98 ? -5.608 7.580 3.328 1.00 57.31 98 VAL A C 1
ATOM 772 O O . VAL A 1 98 ? -5.098 6.459 3.381 1.00 57.31 98 VAL A O 1
ATOM 775 N N . CYS A 1 99 ? -6.872 7.777 2.946 1.00 66.31 99 CYS A N 1
ATOM 776 C CA . CYS A 1 99 ? -7.718 6.716 2.414 1.00 66.31 99 CYS A CA 1
ATOM 777 C C . CYS A 1 99 ? -7.800 6.789 0.890 1.00 66.31 99 CYS A C 1
ATOM 779 O O . CYS A 1 99 ? -7.909 7.846 0.272 1.00 66.31 99 CYS A O 1
ATOM 781 N N . ILE A 1 100 ? -7.788 5.620 0.279 1.00 67.19 100 ILE A N 1
ATOM 782 C CA . ILE A 1 100 ? -8.014 5.386 -1.134 1.00 67.19 100 ILE A CA 1
ATOM 783 C C . ILE A 1 100 ? -9.269 4.517 -1.243 1.00 67.19 100 ILE A C 1
ATOM 785 O O . ILE A 1 100 ? -9.459 3.605 -0.438 1.00 67.19 100 ILE A O 1
ATOM 789 N N . ARG A 1 101 ? -10.167 4.823 -2.184 1.00 57.19 101 ARG A N 1
ATOM 790 C CA . ARG A 1 101 ? -11.514 4.229 -2.213 1.00 57.19 101 ARG A CA 1
ATOM 791 C C . ARG A 1 101 ? -12.174 4.329 -3.593 1.00 57.19 101 ARG A C 1
ATOM 793 O O . ARG A 1 101 ? -11.779 5.149 -4.415 1.00 57.19 101 ARG A O 1
ATOM 800 N N . LEU A 1 102 ? -13.240 3.556 -3.816 1.00 46.62 102 LEU A N 1
ATOM 801 C CA . LEU A 1 102 ? -14.263 3.814 -4.837 1.00 46.62 102 LEU A CA 1
ATOM 802 C C . LEU A 1 102 ? -15.664 4.005 -4.181 1.00 46.62 102 LEU A C 1
ATOM 804 O O . LEU A 1 102 ? -16.391 3.034 -4.029 1.00 46.62 102 LEU A O 1
ATOM 808 N N . PHE A 1 103 ? -16.031 5.253 -3.812 1.00 33.03 103 PHE A N 1
ATOM 809 C CA . PHE A 1 103 ? -17.367 5.754 -3.359 1.00 33.03 103 PHE A CA 1
ATOM 810 C C . PHE A 1 103 ? -18.083 5.077 -2.151 1.00 33.03 103 PHE A C 1
ATOM 812 O O . PHE A 1 103 ? -17.833 3.918 -1.838 1.00 33.03 103 PHE A O 1
ATOM 819 N N . SER A 1 104 ? -19.059 5.675 -1.437 1.00 33.84 104 SER A N 1
ATOM 820 C CA . SER A 1 104 ? -19.177 7.007 -0.773 1.00 33.84 104 SER A CA 1
ATOM 821 C C . SER A 1 104 ? -20.457 7.028 0.115 1.00 33.84 104 SER A C 1
ATOM 823 O O . SER A 1 104 ? -21.411 6.359 -0.263 1.00 33.84 104 SER A O 1
ATOM 825 N N . THR A 1 105 ? -20.638 7.709 1.267 1.00 35.97 105 THR A N 1
ATOM 826 C CA . THR A 1 105 ? -19.772 8.356 2.299 1.00 35.97 105 THR A CA 1
ATOM 827 C C . THR A 1 105 ? -20.582 8.458 3.640 1.00 35.97 105 THR A C 1
ATOM 829 O O . THR A 1 105 ? -21.774 8.172 3.640 1.00 35.97 105 THR A O 1
ATOM 832 N N . ASN A 1 106 ? -19.986 8.937 4.750 1.00 34.84 106 ASN A N 1
ATOM 833 C CA . ASN A 1 106 ? -20.612 9.444 6.008 1.00 34.84 106 ASN A CA 1
ATOM 834 C C . ASN A 1 106 ? -21.308 8.452 6.980 1.00 34.84 106 ASN A C 1
ATOM 836 O O . ASN A 1 106 ? -21.298 7.243 6.775 1.00 34.84 106 ASN A O 1
ATOM 840 N N . VAL A 1 107 ? -21.847 8.927 8.113 1.00 46.09 107 VAL A N 1
ATOM 841 C CA . VAL A 1 107 ? -21.213 8.932 9.468 1.00 46.09 107 VAL A CA 1
ATOM 842 C C . VAL A 1 107 ? -22.173 8.222 10.461 1.00 46.09 107 VAL A C 1
ATOM 844 O O . VAL A 1 107 ? -23.263 7.849 10.041 1.00 46.09 107 VAL A O 1
ATOM 847 N N . LEU A 1 108 ? -21.902 7.925 11.743 1.00 39.38 108 LEU A N 1
ATOM 848 C CA . LEU A 1 108 ? -20.825 8.257 12.703 1.00 39.38 108 LEU A CA 1
ATOM 849 C C . LEU A 1 108 ? -20.528 7.024 13.615 1.00 39.38 108 LEU A C 1
ATOM 851 O O . LEU A 1 108 ? -21.239 6.025 13.498 1.00 39.38 108 LEU A O 1
ATOM 855 N N . SER A 1 109 ? -19.526 7.091 14.508 1.00 40.72 109 SER A N 1
ATOM 856 C CA . SER A 1 109 ? -19.215 6.121 15.593 1.00 40.72 109 SER A CA 1
ATOM 857 C C . SER A 1 109 ? -18.587 6.867 16.808 1.00 40.72 109 SER A C 1
ATOM 859 O O . SER A 1 109 ? -18.493 8.092 16.776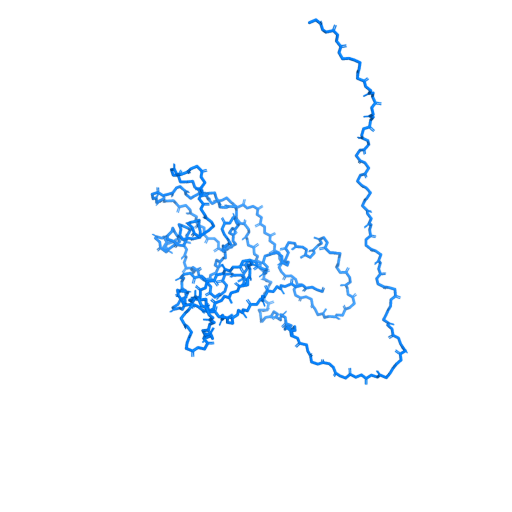 1.00 40.72 109 SER A O 1
ATOM 861 N N . LYS A 1 110 ? -18.163 6.189 17.898 1.00 52.25 110 LYS A N 1
ATOM 862 C CA . LYS A 1 110 ? -17.637 6.842 19.139 1.00 52.25 110 LYS A CA 1
ATOM 863 C C . LYS A 1 110 ? -16.313 7.623 18.987 1.00 52.25 110 LYS A C 1
ATOM 865 O O . LYS A 1 110 ? -15.955 8.371 19.895 1.00 52.25 110 LYS A O 1
ATOM 870 N N . VAL A 1 111 ? -15.609 7.452 17.872 1.00 61.38 111 VAL A N 1
ATOM 871 C CA . VAL A 1 111 ? -14.476 8.279 17.429 1.00 61.38 111 VAL A CA 1
ATOM 872 C C . VAL A 1 111 ? -14.951 9.032 16.187 1.00 61.38 111 VAL A C 1
ATOM 874 O O . VAL A 1 111 ? -15.615 8.443 15.330 1.00 61.38 111 VAL A O 1
ATOM 877 N N . GLY A 1 112 ? -14.661 10.330 16.095 1.00 63.72 112 GLY A N 1
ATOM 878 C CA . GLY A 1 112 ? -15.049 11.123 14.932 1.00 63.72 112 GLY A CA 1
ATOM 879 C C . GLY A 1 112 ? -14.227 10.703 13.719 1.00 63.72 112 GLY A C 1
ATOM 880 O O . GLY A 1 112 ? -13.005 10.702 13.788 1.00 63.72 112 GLY A O 1
ATOM 881 N N . VAL A 1 113 ? -14.881 10.335 12.619 1.00 76.69 113 VAL A N 1
ATOM 882 C CA . VAL A 1 113 ? -14.217 9.986 11.353 1.00 76.69 113 VAL A CA 1
ATOM 883 C C . VAL A 1 113 ? -14.876 10.793 10.239 1.00 76.69 113 VAL A C 1
ATOM 885 O O . VAL A 1 113 ? -16.001 10.512 9.819 1.00 76.69 113 VAL A O 1
ATOM 888 N N . GLU A 1 114 ? -14.170 11.827 9.797 1.00 79.00 114 GLU A N 1
ATOM 889 C CA . GLU A 1 114 ? -14.525 12.697 8.675 1.00 79.00 114 GLU A CA 1
ATOM 890 C C . GLU A 1 114 ? -13.765 12.219 7.427 1.00 79.00 114 GLU A C 1
ATOM 892 O O . GLU A 1 114 ? -12.565 11.956 7.502 1.00 79.00 114 GLU A O 1
ATOM 897 N N . ILE A 1 115 ? -14.453 12.078 6.286 1.00 83.44 115 ILE A N 1
ATOM 898 C CA . ILE A 1 115 ? -13.865 11.599 5.022 1.00 83.44 115 ILE A CA 1
ATOM 899 C C . ILE A 1 115 ? -14.129 12.634 3.926 1.00 83.44 115 ILE A C 1
ATOM 901 O O . ILE A 1 115 ? -15.272 12.806 3.498 1.00 83.44 115 ILE A O 1
ATOM 905 N N . ARG A 1 116 ? -13.073 13.298 3.444 1.00 82.19 116 ARG A N 1
ATOM 906 C CA . ARG A 1 116 ? -13.140 14.354 2.420 1.00 82.19 116 ARG A CA 1
ATOM 907 C C . ARG A 1 116 ? -12.481 13.892 1.125 1.00 82.19 116 ARG A C 1
ATOM 909 O O . ARG A 1 116 ? -11.359 13.403 1.147 1.00 82.19 116 ARG A O 1
ATOM 916 N N . GLN A 1 117 ? -13.154 14.050 -0.015 1.00 84.12 117 GLN A N 1
ATOM 917 C CA . GLN A 1 117 ? -12.562 13.725 -1.318 1.00 84.12 117 GLN A CA 1
ATOM 918 C C . GLN A 1 117 ? -11.509 14.773 -1.702 1.00 84.12 117 GLN A C 1
ATOM 920 O O . GLN A 1 117 ? -11.795 15.968 -1.680 1.00 84.12 117 GLN A O 1
ATOM 925 N N . VAL A 1 118 ? -10.310 14.318 -2.066 1.00 86.44 118 VAL A N 1
ATOM 926 C CA . VAL A 1 118 ? -9.149 15.165 -2.399 1.00 86.44 118 VAL A CA 1
ATOM 927 C C . VAL A 1 118 ? -8.876 15.183 -3.901 1.00 86.44 118 VAL A C 1
ATOM 929 O O . VAL A 1 118 ? -8.480 16.211 -4.444 1.00 86.44 118 VAL A O 1
ATOM 932 N N . GLY A 1 119 ? -9.098 14.067 -4.602 1.00 85.12 119 GLY A N 1
ATOM 933 C CA . GLY A 1 119 ? -8.859 14.013 -6.043 1.00 85.12 119 GLY A CA 1
ATOM 934 C C . GLY A 1 119 ? -9.018 12.634 -6.673 1.00 85.12 119 GLY A C 1
ATOM 935 O O . GLY A 1 119 ? -9.479 11.683 -6.043 1.00 85.12 119 GLY A O 1
ATOM 936 N N . LEU A 1 120 ? -8.612 12.553 -7.939 1.00 84.81 120 LEU A N 1
ATOM 937 C CA . LEU A 1 120 ? -8.637 11.359 -8.780 1.00 84.81 120 LEU A CA 1
ATOM 938 C C . LEU A 1 120 ? -7.273 11.198 -9.458 1.00 84.81 120 LEU A C 1
ATOM 940 O O . LEU A 1 120 ? -6.758 12.148 -10.041 1.00 84.81 120 LEU A O 1
ATOM 944 N N . THR A 1 121 ? -6.696 10.000 -9.403 1.00 83.81 121 THR A N 1
ATOM 945 C CA . THR A 1 121 ? -5.437 9.652 -10.075 1.00 83.81 121 THR A CA 1
ATOM 946 C C . THR A 1 121 ? -5.641 8.432 -10.966 1.00 83.81 121 THR A C 1
ATOM 948 O O . THR A 1 121 ? -6.241 7.441 -10.558 1.00 83.81 121 THR A O 1
ATOM 951 N N . LYS A 1 122 ? -5.129 8.491 -12.198 1.00 83.06 122 LYS A N 1
ATOM 952 C CA . LYS A 1 122 ? -5.129 7.372 -13.148 1.00 83.06 122 LYS A CA 1
ATOM 953 C C . LYS A 1 122 ? -3.802 6.618 -13.051 1.00 83.06 122 LYS A C 1
ATOM 955 O O . LYS A 1 122 ? -2.753 7.211 -13.300 1.00 83.06 122 LYS A O 1
ATOM 960 N N . LEU A 1 123 ? -3.834 5.318 -12.749 1.00 78.38 123 LEU A N 1
ATOM 961 C CA . LEU A 1 123 ? -2.637 4.476 -12.822 1.00 78.38 123 LEU A CA 1
ATOM 962 C C . LEU A 1 123 ? -2.341 4.102 -14.279 1.00 78.38 123 LEU A C 1
ATOM 964 O O . LEU A 1 123 ? -3.071 3.339 -14.915 1.00 78.38 123 LEU A O 1
ATOM 968 N N . ALA A 1 124 ? -1.239 4.636 -14.804 1.00 72.62 124 ALA A N 1
ATOM 969 C CA . ALA A 1 124 ? -0.776 4.395 -16.164 1.00 72.62 124 ALA A CA 1
ATOM 970 C C . ALA A 1 124 ? 0.335 3.330 -16.196 1.00 72.62 124 ALA A C 1
ATOM 972 O O . ALA A 1 124 ? 1.520 3.654 -16.258 1.00 72.62 124 ALA A O 1
ATOM 973 N N . PHE A 1 125 ? -0.055 2.055 -16.200 1.00 70.25 125 PHE A N 1
ATOM 974 C CA . PHE A 1 125 ? 0.854 0.931 -16.446 1.00 70.25 125 PHE A CA 1
ATOM 975 C C . PHE A 1 125 ? 1.302 0.933 -17.919 1.00 70.25 125 PHE A C 1
ATOM 977 O O . PHE A 1 125 ? 0.627 0.378 -18.790 1.00 70.25 125 PHE A O 1
ATOM 984 N N . LYS A 1 126 ? 2.411 1.616 -18.220 1.00 65.62 126 LYS A N 1
ATOM 985 C CA . LYS A 1 126 ? 3.004 1.652 -19.566 1.00 65.62 126 LYS A CA 1
ATOM 986 C C . LYS A 1 126 ? 3.815 0.383 -19.841 1.00 65.62 126 LYS A C 1
ATOM 988 O O . LYS A 1 126 ? 4.412 -0.185 -18.935 1.00 65.62 126 LYS A O 1
ATOM 993 N N . LYS A 1 127 ? 3.889 -0.020 -21.114 1.00 54.31 127 LYS A N 1
ATOM 994 C CA . LYS A 1 127 ? 4.892 -0.996 -21.576 1.00 54.31 127 LYS A CA 1
ATOM 995 C C . LYS A 1 127 ? 6.304 -0.385 -21.445 1.00 54.31 127 LYS A C 1
ATOM 997 O O . LYS A 1 127 ? 6.422 0.830 -21.618 1.00 54.31 127 LYS A O 1
ATOM 1002 N N . PRO A 1 128 ? 7.362 -1.183 -21.208 1.00 47.88 128 PRO A N 1
ATOM 1003 C CA . PRO A 1 128 ? 8.721 -0.702 -20.907 1.00 47.88 128 PRO A CA 1
ATOM 1004 C C . PRO A 1 128 ? 9.497 -0.163 -22.132 1.00 47.88 128 PRO A C 1
ATOM 1006 O O . PRO A 1 128 ? 10.698 -0.374 -22.262 1.00 47.88 128 PRO A O 1
ATOM 1009 N N . LEU A 1 129 ? 8.824 0.527 -23.057 1.00 42.06 129 LEU A N 1
ATOM 1010 C CA . LEU A 1 129 ? 9.412 1.048 -24.293 1.00 42.06 129 LEU A CA 1
ATOM 1011 C C . LEU A 1 129 ? 9.429 2.585 -24.290 1.00 42.06 129 LEU A C 1
ATOM 1013 O O . LEU A 1 129 ? 8.417 3.239 -24.535 1.00 42.06 129 LEU A O 1
ATOM 1017 N N . TYR A 1 130 ? 10.621 3.135 -24.048 1.00 46.66 130 TYR A N 1
ATOM 1018 C CA . TYR A 1 130 ? 11.063 4.471 -24.474 1.00 46.66 130 TYR A CA 1
ATOM 1019 C C . TYR A 1 130 ? 10.211 5.691 -24.067 1.00 46.66 130 TYR A C 1
ATOM 1021 O O . TYR A 1 130 ? 10.083 6.636 -24.843 1.00 46.66 130 TYR A O 1
ATOM 1029 N N . GLN A 1 131 ? 9.682 5.744 -22.837 1.00 51.19 131 GLN A N 1
ATOM 1030 C CA . GLN A 1 131 ? 9.180 7.010 -22.277 1.00 51.19 131 GLN A CA 1
ATOM 1031 C C . GLN A 1 131 ? 9.666 7.276 -20.852 1.00 51.19 131 GLN A C 1
ATOM 1033 O O . GLN A 1 131 ? 9.132 6.740 -19.882 1.00 51.19 131 GLN A O 1
ATOM 1038 N N . THR A 1 132 ? 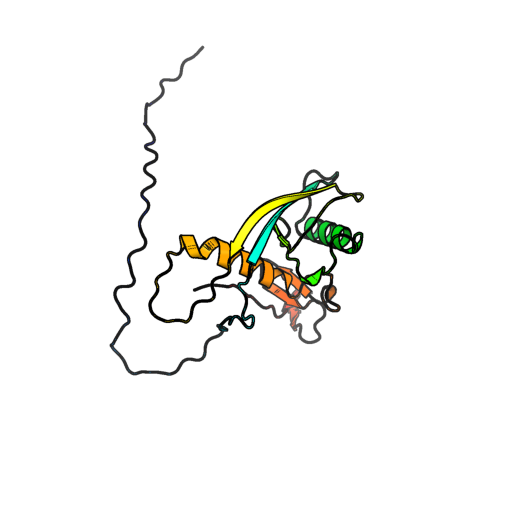10.612 8.210 -20.743 1.00 53.66 132 THR A N 1
ATOM 1039 C CA . THR A 1 132 ? 10.979 8.913 -19.511 1.00 53.66 132 THR A CA 1
ATOM 1040 C C . THR A 1 132 ? 9.800 9.750 -19.006 1.00 53.66 132 THR A C 1
ATOM 1042 O O . THR A 1 132 ? 9.612 10.914 -19.359 1.00 53.66 132 THR A O 1
ATOM 1045 N N . LEU A 1 133 ? 8.972 9.154 -18.149 1.00 56.66 133 LEU A N 1
ATOM 1046 C CA . LEU A 1 133 ? 8.126 9.930 -17.245 1.00 56.66 133 LEU A CA 1
ATOM 1047 C C . LEU A 1 133 ? 9.037 10.664 -16.246 1.00 56.66 133 LEU A C 1
ATOM 1049 O O . LEU A 1 133 ? 9.944 10.049 -15.690 1.00 56.66 133 LEU A O 1
ATOM 1053 N N . SER A 1 134 ? 8.807 11.960 -15.999 1.00 59.53 134 SER A N 1
ATOM 1054 C CA . SER A 1 134 ? 9.524 12.657 -14.921 1.00 59.53 134 SER A CA 1
ATOM 1055 C C . SER A 1 134 ? 9.116 12.073 -13.566 1.00 59.53 134 SER A C 1
ATOM 1057 O O . SER A 1 134 ? 7.946 11.735 -13.367 1.00 59.53 134 SER A O 1
ATOM 1059 N N . ALA A 1 135 ? 10.061 11.971 -12.626 1.00 62.25 135 ALA A N 1
ATOM 1060 C CA . ALA A 1 135 ? 9.820 11.377 -11.306 1.00 62.25 135 ALA A CA 1
ATOM 1061 C C . ALA A 1 135 ? 8.619 12.021 -10.580 1.00 62.25 135 ALA A C 1
ATOM 1063 O O . ALA A 1 135 ? 7.800 11.328 -9.980 1.00 62.25 135 ALA A O 1
ATOM 1064 N N . GLU A 1 136 ? 8.448 13.335 -10.743 1.00 62.47 136 GLU A N 1
ATOM 1065 C CA . GLU A 1 136 ? 7.310 14.132 -10.264 1.00 62.47 136 GLU A CA 1
ATOM 1066 C C . GLU A 1 136 ? 5.946 13.574 -10.712 1.00 62.47 136 GLU A C 1
ATOM 1068 O O . GLU A 1 136 ? 5.008 13.496 -9.920 1.00 62.47 136 GLU A O 1
ATOM 1073 N N . LYS A 1 137 ? 5.832 13.149 -11.980 1.00 65.56 137 LYS A N 1
ATOM 1074 C CA . LYS A 1 137 ? 4.598 12.584 -12.556 1.00 65.56 137 LYS A CA 1
ATOM 1075 C C . LYS A 1 137 ? 4.330 11.158 -12.070 1.00 65.56 137 LYS A C 1
ATOM 1077 O O . LYS A 1 137 ? 3.195 10.694 -12.153 1.00 65.56 137 LYS A O 1
ATOM 1082 N N . CYS A 1 138 ? 5.353 10.480 -11.555 1.00 69.88 138 CYS A N 1
ATOM 1083 C CA . CYS A 1 138 ? 5.265 9.121 -11.032 1.00 69.88 138 CYS A CA 1
ATOM 1084 C C . CYS A 1 138 ? 5.037 9.066 -9.516 1.00 69.88 138 CYS A C 1
ATOM 1086 O O . CYS A 1 138 ? 4.490 8.070 -9.049 1.00 69.88 138 CYS A O 1
ATOM 1088 N N . HIS A 1 139 ? 5.398 10.114 -8.760 1.00 78.94 139 HIS A N 1
ATOM 1089 C CA . HIS A 1 139 ? 5.334 10.117 -7.292 1.00 78.94 139 HIS A CA 1
ATOM 1090 C C . HIS A 1 139 ? 3.957 9.706 -6.763 1.00 78.94 139 HIS A C 1
ATOM 1092 O O . HIS A 1 139 ? 3.851 8.689 -6.087 1.00 78.94 139 HIS A O 1
ATOM 1098 N N . LYS A 1 140 ? 2.889 10.431 -7.130 1.00 81.94 140 LYS A N 1
ATOM 1099 C CA . LYS A 1 140 ? 1.528 10.154 -6.634 1.00 81.94 140 LYS A CA 1
ATOM 1100 C C . LYS A 1 140 ? 1.013 8.753 -7.026 1.00 81.94 140 LYS A C 1
ATOM 1102 O O . LYS A 1 140 ? 0.523 8.054 -6.143 1.00 81.94 140 LYS A O 1
ATOM 1107 N N . PRO A 1 141 ? 1.151 8.279 -8.284 1.00 83.56 141 PRO A N 1
ATOM 1108 C CA . PRO A 1 141 ? 0.874 6.881 -8.625 1.00 83.56 141 PRO A CA 1
ATOM 1109 C C . PRO A 1 141 ? 1.645 5.853 -7.779 1.00 83.56 141 PRO A C 1
ATOM 1111 O O . PRO A 1 141 ? 1.040 4.905 -7.285 1.00 83.56 141 PRO A O 1
ATOM 1114 N N . ILE A 1 142 ? 2.956 6.036 -7.583 1.00 86.06 142 ILE A N 1
ATOM 1115 C CA . ILE A 1 142 ? 3.804 5.124 -6.793 1.00 86.06 142 ILE A CA 1
ATOM 1116 C C . ILE A 1 142 ? 3.388 5.128 -5.316 1.00 86.06 142 ILE A C 1
ATOM 1118 O O . ILE A 1 142 ? 3.272 4.075 -4.698 1.00 86.06 142 ILE A O 1
ATOM 1122 N N . GLU A 1 143 ? 3.126 6.305 -4.757 1.00 86.50 143 GLU A N 1
ATOM 1123 C CA . GLU A 1 143 ? 2.645 6.532 -3.393 1.00 86.50 143 GLU A CA 1
ATOM 1124 C C . GLU A 1 143 ? 1.310 5.811 -3.139 1.00 86.50 143 GLU A C 1
ATOM 1126 O O . GLU A 1 143 ? 1.185 5.071 -2.164 1.00 86.50 143 GLU A O 1
ATOM 1131 N N . MET A 1 144 ? 0.355 5.905 -4.070 1.00 86.06 144 MET A N 1
ATOM 1132 C CA . MET A 1 144 ? -0.915 5.172 -3.993 1.00 86.06 144 MET A CA 1
ATOM 1133 C C . MET A 1 144 ? -0.730 3.652 -4.070 1.00 86.06 144 MET A C 1
ATOM 1135 O O . MET A 1 144 ? -1.367 2.922 -3.311 1.00 86.06 144 MET A O 1
ATOM 1139 N N . VAL A 1 145 ? 0.166 3.154 -4.931 1.00 87.62 145 VAL A N 1
ATOM 1140 C CA . VAL A 1 145 ? 0.495 1.718 -4.972 1.00 87.62 145 VAL A CA 1
ATOM 1141 C C . VAL A 1 145 ? 1.183 1.278 -3.674 1.00 87.62 145 VAL A C 1
ATOM 1143 O O . VAL A 1 145 ? 0.875 0.202 -3.172 1.00 87.62 145 VAL A O 1
ATOM 1146 N N . ASN A 1 146 ? 2.034 2.108 -3.066 1.00 88.00 146 ASN A N 1
ATOM 1147 C CA . ASN A 1 146 ? 2.643 1.818 -1.764 1.00 88.00 146 ASN A CA 1
ATOM 1148 C C . ASN A 1 146 ? 1.604 1.735 -0.632 1.00 88.00 146 ASN A C 1
ATOM 1150 O O . ASN A 1 146 ? 1.709 0.840 0.203 1.00 88.00 146 ASN A O 1
ATOM 1154 N N . VAL A 1 147 ? 0.574 2.592 -0.628 1.00 86.31 147 VAL A N 1
ATOM 1155 C CA . VAL A 1 147 ? -0.554 2.505 0.326 1.00 86.31 147 VAL A CA 1
ATOM 1156 C C . VAL A 1 147 ? -1.387 1.231 0.115 1.00 86.31 147 VAL A C 1
ATOM 1158 O O . VAL A 1 147 ? -1.832 0.622 1.085 1.00 86.31 147 VAL A O 1
ATOM 1161 N N . ILE A 1 148 ? -1.564 0.779 -1.131 1.00 86.25 148 ILE A N 1
ATOM 1162 C CA . ILE A 1 148 ? -2.252 -0.488 -1.443 1.00 86.25 148 ILE A CA 1
ATOM 1163 C C . ILE A 1 148 ? -1.401 -1.705 -1.030 1.00 86.25 148 ILE A C 1
ATOM 1165 O O . ILE A 1 148 ? -1.934 -2.676 -0.492 1.00 86.25 148 ILE A O 1
ATOM 1169 N N . LEU A 1 149 ? -0.082 -1.659 -1.244 1.00 84.75 149 LEU A N 1
ATOM 1170 C CA . LEU A 1 149 ? 0.843 -2.731 -0.861 1.00 84.75 149 LEU A CA 1
ATOM 1171 C C . LEU A 1 149 ? 0.990 -2.853 0.660 1.00 84.75 149 LEU A C 1
ATOM 1173 O O . LEU A 1 149 ? 0.969 -3.973 1.173 1.00 84.75 149 LEU A O 1
ATOM 1177 N N . SER A 1 150 ? 1.109 -1.739 1.389 1.00 79.56 150 SER A N 1
ATOM 1178 C CA . SER A 1 150 ? 1.354 -1.752 2.837 1.00 79.56 150 SER A CA 1
ATOM 1179 C C . SER A 1 150 ? 0.200 -2.365 3.631 1.00 79.56 150 SER A C 1
ATOM 1181 O O . SER A 1 150 ? 0.445 -3.108 4.579 1.00 79.56 150 SER A O 1
ATOM 1183 N N . GLN A 1 151 ? -1.050 -2.150 3.208 1.00 75.81 151 GLN A N 1
ATOM 1184 C CA . GLN A 1 151 ? -2.208 -2.776 3.852 1.00 75.81 151 GLN A CA 1
ATOM 1185 C C . GLN A 1 151 ? -2.384 -4.271 3.527 1.00 75.81 151 GLN A C 1
ATOM 1187 O O . GLN A 1 151 ? -3.122 -4.960 4.228 1.00 75.81 151 GLN A O 1
ATOM 1192 N N . SER A 1 152 ? -1.757 -4.786 2.462 1.00 71.75 152 SER A N 1
ATOM 1193 C CA . SER A 1 152 ? -2.180 -6.034 1.794 1.00 71.75 152 SER A CA 1
ATOM 1194 C C . SER A 1 152 ? -2.158 -7.302 2.663 1.00 71.75 152 SER A C 1
ATOM 1196 O O . SER A 1 152 ? -2.846 -8.269 2.343 1.00 71.75 152 SER A O 1
ATOM 1198 N N . GLN A 1 153 ? -1.400 -7.301 3.765 1.00 68.38 153 GLN A N 1
ATOM 1199 C CA . GLN A 1 153 ? -1.323 -8.412 4.727 1.00 68.38 153 GLN A CA 1
ATOM 1200 C C . GLN A 1 153 ? -1.767 -8.041 6.154 1.00 68.38 153 GLN A C 1
ATOM 1202 O O . GLN A 1 153 ? -1.837 -8.922 7.008 1.00 68.38 153 GLN A O 1
ATOM 1207 N N . VAL A 1 154 ? -2.082 -6.765 6.415 1.00 70.31 154 VAL A N 1
ATOM 1208 C CA . VAL A 1 154 ? -2.504 -6.260 7.740 1.00 70.31 154 VAL A CA 1
ATOM 1209 C C . VAL A 1 154 ? -3.920 -5.680 7.759 1.00 70.31 154 VAL A C 1
ATOM 1211 O O . VAL A 1 154 ? -4.448 -5.417 8.832 1.00 70.31 154 VAL A O 1
ATOM 1214 N N . CYS A 1 155 ? -4.571 -5.528 6.600 1.00 71.44 155 CYS A N 1
ATOM 1215 C CA . CYS A 1 155 ? -5.975 -5.133 6.504 1.00 71.44 155 CYS A CA 1
ATOM 1216 C C . CYS A 1 155 ? -6.856 -6.083 7.353 1.00 71.44 155 CYS A C 1
ATOM 1218 O O . CYS A 1 155 ? -6.912 -7.279 7.031 1.00 71.44 155 CYS A O 1
ATOM 1220 N N . PRO A 1 156 ? -7.568 -5.589 8.393 1.00 67.31 156 PRO A N 1
ATOM 1221 C CA . PRO A 1 156 ? -8.353 -6.409 9.328 1.00 67.31 156 PRO A CA 1
ATOM 1222 C C . PRO A 1 156 ? -9.471 -7.240 8.688 1.00 67.31 156 PRO A C 1
ATOM 1224 O O . PRO A 1 156 ? -9.969 -8.181 9.296 1.00 67.31 156 PRO A O 1
ATOM 1227 N N . LEU A 1 157 ? -9.853 -6.913 7.450 1.00 66.25 157 LEU A N 1
ATOM 1228 C CA . LEU A 1 157 ? -10.815 -7.669 6.644 1.00 66.25 157 LEU A CA 1
ATOM 1229 C C . LEU A 1 157 ? -10.279 -9.041 6.201 1.00 66.25 157 LEU A C 1
ATOM 1231 O O . LEU A 1 157 ? -11.051 -9.915 5.809 1.00 66.25 157 LEU A O 1
ATOM 1235 N N . THR A 1 158 ? -8.961 -9.249 6.246 1.00 72.25 158 THR A N 1
ATOM 1236 C CA . THR A 1 158 ? -8.346 -10.527 5.883 1.00 72.25 158 THR A CA 1
ATOM 1237 C C . THR A 1 158 ? -8.375 -11.509 7.061 1.00 72.25 158 THR A C 1
ATOM 1239 O O . THR A 1 158 ? -7.923 -11.203 8.162 1.00 72.25 158 THR A O 1
ATOM 1242 N N . GLU A 1 159 ? -8.790 -12.758 6.810 1.00 69.00 159 GLU A N 1
ATOM 1243 C CA . GLU A 1 159 ? -8.848 -13.900 7.764 1.00 69.00 159 GLU A CA 1
ATOM 1244 C C . GLU A 1 159 ? -7.495 -14.242 8.447 1.00 69.00 159 GLU A C 1
ATOM 1246 O O . GLU A 1 159 ? -7.365 -15.144 9.286 1.00 69.00 159 GLU A O 1
ATOM 1251 N N . LYS A 1 160 ? -6.432 -13.527 8.076 1.00 71.88 160 LYS A N 1
ATOM 1252 C CA . LYS A 1 160 ? -5.066 -13.725 8.546 1.00 71.88 160 LYS A CA 1
ATOM 1253 C C . LYS A 1 160 ? -4.414 -12.447 9.100 1.00 71.88 160 LYS A C 1
ATOM 1255 O O . LYS A 1 160 ? -3.281 -12.564 9.551 1.00 71.88 160 LYS A O 1
ATOM 1260 N N . ALA A 1 161 ? -5.108 -11.304 9.158 1.00 71.19 161 ALA A N 1
ATOM 1261 C CA . ALA A 1 161 ? -4.567 -10.011 9.606 1.00 71.19 161 ALA A CA 1
ATOM 1262 C C . ALA A 1 161 ? -3.817 -10.098 10.948 1.00 71.19 161 ALA A C 1
ATOM 1264 O O . ALA A 1 161 ? -2.613 -9.877 10.994 1.00 71.19 161 ALA A O 1
ATOM 1265 N N . GLY A 1 162 ? -4.481 -10.569 12.013 1.00 72.88 162 GLY A N 1
ATOM 1266 C CA . GLY A 1 162 ? -3.883 -10.749 13.349 1.00 72.88 162 GLY A CA 1
ATOM 1267 C C . GLY A 1 162 ? -2.789 -11.827 13.458 1.00 72.88 162 GLY A C 1
ATOM 1268 O O . GLY A 1 162 ? -2.342 -12.148 14.556 1.00 72.88 162 GLY A O 1
ATOM 1269 N N . LYS A 1 163 ? -2.353 -12.425 12.340 1.00 79.31 163 LYS A N 1
ATOM 1270 C CA . LYS A 1 163 ? -1.159 -13.287 12.262 1.00 79.31 163 LYS A CA 1
ATOM 1271 C C . LYS A 1 163 ? 0.071 -12.486 11.795 1.00 79.31 163 LYS A C 1
ATOM 1273 O O . LYS A 1 163 ? 1.167 -13.053 11.771 1.00 79.31 163 LYS A O 1
ATOM 1278 N N . PHE A 1 164 ? -0.091 -11.200 11.472 1.00 81.94 164 PHE A N 1
ATOM 1279 C CA . PHE A 1 164 ? 0.938 -10.266 11.017 1.00 81.94 164 PHE A CA 1
ATOM 1280 C C . PHE A 1 164 ? 0.931 -8.960 11.829 1.00 81.94 164 PHE A C 1
ATOM 1282 O O . PHE A 1 164 ? -0.061 -8.616 12.462 1.00 81.94 164 PHE A O 1
ATOM 1289 N N . CYS A 1 165 ? 2.045 -8.233 11.800 1.00 78.69 165 CYS A N 1
ATOM 1290 C CA . CYS A 1 165 ? 2.154 -6.846 12.252 1.00 78.69 165 CYS A CA 1
ATOM 1291 C C . CYS A 1 165 ? 3.133 -6.088 11.343 1.00 78.69 165 CYS A C 1
ATOM 1293 O O . CYS A 1 165 ? 3.963 -6.711 10.678 1.00 78.69 165 CYS A O 1
ATOM 1295 N N . THR A 1 166 ? 3.058 -4.757 11.317 1.00 78.69 166 THR A N 1
ATOM 1296 C CA . THR A 1 166 ? 3.988 -3.914 10.549 1.00 78.69 166 THR A CA 1
ATOM 1297 C C . THR A 1 166 ? 4.878 -3.121 11.496 1.00 78.69 166 THR A C 1
ATOM 1299 O O . THR A 1 166 ? 4.379 -2.491 12.422 1.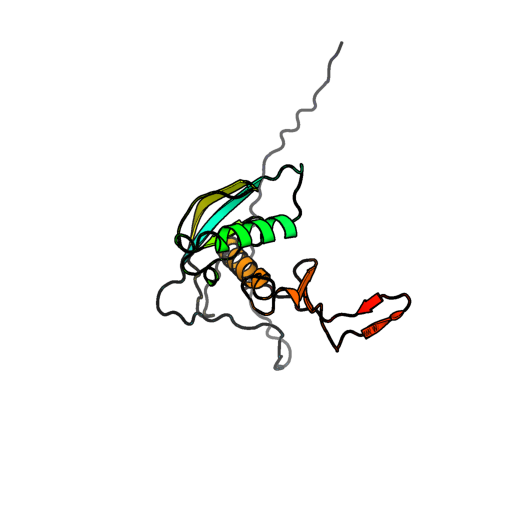00 78.69 166 THR A O 1
ATOM 1302 N N . ILE A 1 167 ? 6.187 -3.122 11.239 1.00 79.94 167 ILE A N 1
ATOM 1303 C CA . ILE A 1 167 ? 7.169 -2.254 11.901 1.00 79.94 167 ILE A CA 1
ATOM 1304 C C . ILE A 1 167 ? 7.965 -1.577 10.782 1.00 79.94 167 ILE A C 1
ATOM 1306 O O . ILE A 1 167 ? 8.476 -2.265 9.901 1.00 79.94 167 ILE A O 1
ATOM 1310 N N . ASP A 1 168 ? 7.996 -0.243 10.759 1.00 78.50 168 ASP A N 1
ATOM 1311 C CA . ASP A 1 168 ? 8.714 0.583 9.770 1.00 78.50 168 ASP A CA 1
ATOM 1312 C C . ASP A 1 168 ? 8.466 0.202 8.291 1.00 78.50 168 ASP A C 1
ATOM 1314 O O . ASP A 1 168 ? 9.346 0.261 7.432 1.00 78.50 168 ASP A O 1
ATOM 1318 N N . GLY A 1 169 ? 7.232 -0.213 7.978 1.00 78.00 169 GLY A N 1
ATOM 1319 C CA . GLY A 1 169 ? 6.822 -0.646 6.635 1.00 78.00 169 GLY A CA 1
ATOM 1320 C C . GLY A 1 169 ? 7.235 -2.076 6.253 1.00 78.00 169 GLY A C 1
ATOM 1321 O O . GLY A 1 169 ? 6.949 -2.513 5.139 1.00 78.00 169 GLY A O 1
ATOM 1322 N N . ILE A 1 170 ? 7.869 -2.824 7.159 1.00 84.19 170 ILE A N 1
ATOM 1323 C CA . ILE A 1 170 ? 8.163 -4.254 7.013 1.00 84.19 170 ILE A CA 1
ATOM 1324 C C . ILE A 1 170 ? 7.048 -5.054 7.698 1.00 84.19 170 ILE A C 1
ATOM 1326 O O . ILE A 1 170 ? 6.761 -4.851 8.878 1.00 84.19 170 ILE A O 1
ATOM 1330 N N . VAL A 1 171 ? 6.436 -5.993 6.973 1.00 85.56 171 VAL A N 1
ATOM 1331 C CA . VAL A 1 171 ? 5.401 -6.890 7.510 1.00 85.56 171 VAL A CA 1
ATOM 1332 C C . VAL A 1 171 ? 6.059 -8.118 8.135 1.00 85.56 171 VAL A C 1
ATOM 1334 O O . VAL A 1 171 ? 6.688 -8.914 7.439 1.00 85.56 171 VAL A O 1
ATOM 1337 N N . PHE A 1 172 ? 5.889 -8.315 9.439 1.00 85.00 172 PHE A N 1
ATOM 1338 C CA . PHE A 1 172 ? 6.370 -9.476 10.188 1.00 85.00 172 PHE A CA 1
ATOM 1339 C C . PHE A 1 172 ? 5.236 -10.451 10.491 1.00 85.00 172 PHE A C 1
ATOM 1341 O O . PHE A 1 172 ? 4.108 -10.050 10.762 1.00 85.00 172 PHE A O 1
ATOM 1348 N N . LYS A 1 173 ? 5.539 -11.754 10.513 1.00 83.88 173 LYS A N 1
ATOM 1349 C CA . LYS A 1 173 ? 4.580 -12.777 10.951 1.00 83.88 173 LYS A CA 1
ATOM 1350 C C . LYS A 1 173 ? 4.681 -13.004 12.461 1.00 83.88 173 LYS A C 1
ATOM 1352 O O . LYS A 1 173 ? 5.692 -13.523 12.929 1.00 83.88 173 LYS A O 1
ATOM 1357 N N . VAL A 1 174 ? 3.618 -12.673 13.193 1.00 77.94 174 VAL A N 1
ATOM 1358 C CA . VAL A 1 174 ? 3.525 -12.793 14.659 1.00 77.94 174 VAL A CA 1
ATOM 1359 C C . VAL A 1 174 ? 3.469 -14.263 15.079 1.00 77.94 174 VAL A C 1
ATOM 1361 O O . VAL A 1 174 ? 4.343 -14.749 15.788 1.00 77.94 174 VAL A O 1
ATOM 1364 N N . ALA A 1 175 ? 2.477 -15.009 14.586 1.00 66.81 175 ALA A N 1
ATOM 1365 C CA . ALA A 1 175 ? 2.289 -16.418 14.926 1.00 66.81 175 ALA A CA 1
ATOM 1366 C C . ALA A 1 175 ? 3.113 -17.328 13.993 1.00 66.81 175 ALA A C 1
ATOM 1368 O O . ALA A 1 175 ? 2.613 -17.827 12.977 1.00 66.81 175 ALA A O 1
ATOM 1369 N N . SER A 1 176 ? 4.397 -17.535 14.308 1.00 64.25 176 SER A N 1
ATOM 1370 C CA . SER A 1 176 ? 5.331 -18.276 13.449 1.00 64.25 176 SER A CA 1
ATOM 1371 C C . SER A 1 176 ? 6.042 -19.433 14.160 1.00 64.25 176 SER A C 1
ATOM 1373 O O . SER A 1 176 ? 6.977 -19.220 14.921 1.00 64.25 176 SER A O 1
ATOM 1375 N N . LYS A 1 177 ? 5.737 -20.681 13.765 1.00 66.38 177 LYS A N 1
ATOM 1376 C CA . LYS A 1 177 ? 6.537 -21.888 14.103 1.00 66.38 177 LYS A CA 1
ATOM 1377 C C . LYS A 1 177 ? 7.972 -21.882 13.517 1.00 66.38 177 LYS A C 1
ATOM 1379 O O . LYS A 1 177 ? 8.633 -22.913 13.507 1.00 66.38 177 LYS A O 1
ATOM 1384 N N .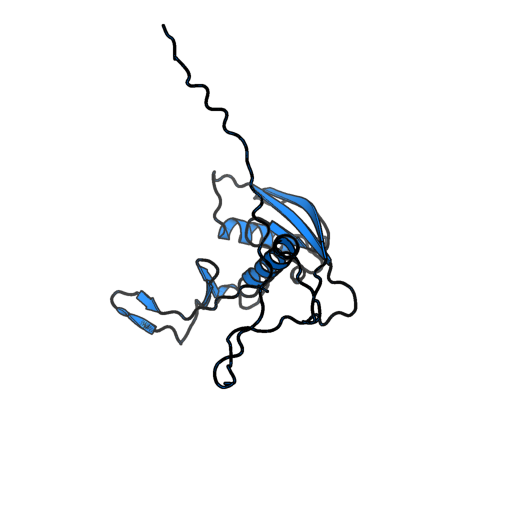 LYS A 1 178 ? 8.416 -20.761 12.936 1.00 68.31 178 LYS A N 1
ATOM 1385 C CA . LYS A 1 178 ? 9.751 -20.540 12.353 1.00 68.31 178 LYS A CA 1
ATOM 1386 C C . LYS A 1 178 ? 10.416 -19.263 12.895 1.00 68.31 178 LYS A C 1
ATOM 1388 O O . LYS A 1 178 ? 11.312 -18.733 12.240 1.00 68.31 178 LYS A O 1
ATOM 1393 N N . ALA A 1 179 ? 9.942 -18.728 14.021 1.00 75.62 179 ALA A N 1
ATOM 1394 C CA . ALA A 1 179 ? 10.728 -17.774 14.794 1.00 75.62 179 ALA A CA 1
ATOM 1395 C C . ALA A 1 179 ? 11.941 -18.499 15.399 1.00 75.62 179 ALA A C 1
ATOM 1397 O O . ALA A 1 179 ? 11.852 -19.683 15.733 1.00 75.62 179 ALA A O 1
ATOM 1398 N N . VAL A 1 180 ? 13.079 -17.814 15.489 1.00 81.00 180 VAL A N 1
ATOM 1399 C CA . VAL A 1 180 ? 14.297 -18.356 16.104 1.00 81.00 180 VAL A CA 1
ATOM 1400 C C . VAL A 1 180 ? 14.473 -17.675 17.450 1.00 81.00 180 VAL A C 1
ATOM 1402 O O . VAL A 1 180 ? 14.712 -16.469 17.496 1.00 81.00 180 VAL A O 1
ATOM 1405 N N . ALA A 1 181 ? 14.340 -18.437 18.534 1.00 83.06 181 ALA A N 1
ATOM 1406 C CA . ALA A 1 181 ? 14.621 -17.937 19.873 1.00 83.06 181 ALA A CA 1
ATOM 1407 C C . ALA A 1 181 ? 16.091 -17.501 19.968 1.00 83.06 181 ALA A C 1
ATOM 1409 O O . ALA A 1 181 ? 16.995 -18.235 19.565 1.00 83.06 181 ALA A O 1
ATOM 1410 N N . LEU A 1 182 ? 16.306 -16.300 20.489 1.00 81.56 182 LEU A N 1
ATOM 1411 C CA . LEU A 1 182 ? 17.606 -15.769 20.874 1.00 81.56 182 LEU A CA 1
ATOM 1412 C C . LEU A 1 182 ? 17.689 -15.755 22.410 1.00 81.56 182 LEU A C 1
ATOM 1414 O O . LEU A 1 182 ? 16.772 -16.180 23.117 1.00 81.56 182 LEU A O 1
ATOM 1418 N N . ASN A 1 183 ? 18.800 -15.258 22.944 1.00 87.69 183 ASN A N 1
ATOM 1419 C CA . ASN A 1 183 ? 18.967 -15.121 24.388 1.00 87.69 183 ASN A CA 1
ATOM 1420 C C . ASN A 1 183 ? 18.031 -14.040 24.969 1.00 87.69 183 ASN A C 1
ATOM 1422 O O . ASN A 1 183 ? 17.555 -13.152 24.261 1.00 87.69 183 ASN A O 1
ATOM 1426 N N . PHE A 1 184 ? 17.800 -14.103 26.284 1.00 84.94 184 PHE A N 1
ATOM 1427 C CA . PHE A 1 184 ? 17.069 -13.088 27.064 1.00 84.94 184 PHE A CA 1
ATOM 1428 C C . PHE A 1 184 ? 15.609 -12.830 26.629 1.00 84.94 184 PHE A C 1
ATOM 1430 O O . PHE A 1 184 ? 15.082 -11.743 26.838 1.00 84.94 184 PHE A O 1
ATOM 1437 N N . GLY A 1 185 ? 14.940 -13.831 26.044 1.00 82.06 185 GLY A N 1
ATOM 1438 C CA . GLY A 1 185 ? 13.522 -13.741 25.659 1.00 82.06 185 GLY A CA 1
ATOM 1439 C C . GLY A 1 185 ? 13.255 -12.995 24.347 1.00 82.06 185 GLY A C 1
ATOM 1440 O O . GLY A 1 185 ? 12.099 -12.766 24.002 1.00 82.06 185 GLY A O 1
ATOM 1441 N N . VAL A 1 186 ?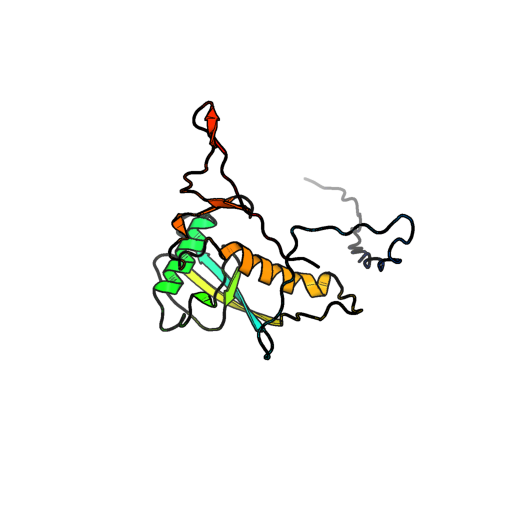 14.303 -12.634 23.603 1.00 83.81 186 VAL A N 1
ATOM 1442 C CA . VAL A 1 186 ? 14.195 -12.060 22.255 1.00 83.81 186 VAL A CA 1
ATOM 1443 C C . VAL A 1 186 ? 14.007 -13.187 21.231 1.00 83.81 186 VAL A C 1
ATOM 1445 O O . VAL A 1 186 ? 14.573 -14.267 21.382 1.00 83.81 186 VAL A O 1
ATOM 1448 N N . GLU A 1 187 ? 13.260 -12.951 20.152 1.00 86.19 187 GLU A N 1
ATOM 1449 C CA . GLU A 1 187 ? 13.170 -13.881 19.018 1.00 86.19 187 GLU A CA 1
ATOM 1450 C C . GLU A 1 187 ? 13.355 -13.176 17.668 1.00 86.19 187 GLU A C 1
ATOM 1452 O O . GLU A 1 187 ? 12.836 -12.086 17.427 1.00 86.19 187 GLU A O 1
ATOM 1457 N N . ALA A 1 188 ? 14.077 -13.820 16.751 1.00 83.88 188 ALA A N 1
ATOM 1458 C CA . ALA A 1 188 ? 14.209 -13.366 15.376 1.00 83.88 188 ALA A CA 1
ATOM 1459 C C . ALA A 1 188 ? 13.017 -13.857 14.538 1.00 83.88 188 ALA A C 1
ATOM 1461 O O . ALA A 1 188 ? 12.830 -15.060 14.322 1.00 83.88 188 ALA A O 1
ATOM 1462 N N . ARG A 1 189 ? 12.223 -12.912 14.022 1.00 85.25 189 ARG A N 1
ATOM 1463 C CA . ARG A 1 189 ? 11.106 -13.162 13.098 1.00 85.25 189 ARG A CA 1
ATOM 1464 C C . ARG A 1 189 ? 11.495 -12.783 11.670 1.00 85.25 189 ARG A C 1
ATOM 1466 O O . ARG A 1 189 ? 12.170 -11.784 11.444 1.00 85.25 189 ARG A O 1
ATOM 1473 N N . ARG A 1 190 ? 11.021 -13.550 10.683 1.00 83.81 190 ARG A N 1
ATOM 1474 C CA . ARG A 1 190 ? 11.147 -13.175 9.264 1.00 83.81 190 ARG A CA 1
ATOM 1475 C C . ARG A 1 190 ? 10.093 -12.123 8.914 1.00 83.81 190 ARG A C 1
ATOM 1477 O O . ARG A 1 190 ? 8.908 -12.348 9.172 1.00 83.81 190 ARG A O 1
ATOM 1484 N N . GLY A 1 191 ? 10.536 -11.020 8.318 1.00 86.06 191 GLY A N 1
ATOM 1485 C CA . GLY A 1 191 ? 9.681 -9.988 7.735 1.00 86.06 191 GLY A CA 1
ATOM 1486 C C . GLY A 1 191 ? 9.717 -9.990 6.205 1.00 86.06 191 GLY A C 1
ATOM 1487 O O . GLY A 1 191 ? 10.577 -10.629 5.596 1.00 86.06 191 GLY A O 1
ATOM 1488 N N . LEU A 1 192 ? 8.785 -9.262 5.595 1.00 87.50 192 LEU A N 1
ATOM 1489 C CA . LEU A 1 192 ? 8.721 -8.965 4.167 1.00 87.50 192 LEU A CA 1
ATOM 1490 C C . LEU A 1 192 ? 8.623 -7.447 3.977 1.00 87.50 192 LEU A C 1
ATOM 1492 O O . LEU A 1 192 ? 7.722 -6.809 4.518 1.00 87.50 192 LEU A O 1
ATOM 1496 N N . TYR A 1 193 ? 9.532 -6.884 3.185 1.00 88.81 193 TYR A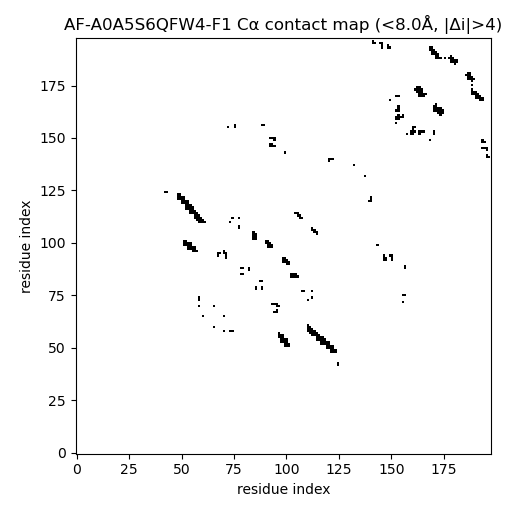 N 1
ATOM 1497 C CA . TYR A 1 193 ? 9.469 -5.497 2.731 1.00 88.81 193 TYR A CA 1
ATOM 1498 C C . TYR A 1 193 ? 8.905 -5.443 1.308 1.00 88.81 193 TYR A C 1
ATOM 1500 O O . TYR A 1 193 ? 9.279 -6.259 0.466 1.00 88.81 193 TYR A O 1
ATOM 1508 N N . MET A 1 194 ? 8.018 -4.485 1.035 1.00 88.25 194 MET A N 1
ATOM 1509 C CA . MET A 1 194 ? 7.428 -4.264 -0.288 1.00 88.25 194 MET A CA 1
ATOM 1510 C C . MET A 1 194 ? 7.363 -2.766 -0.575 1.00 88.25 194 MET A C 1
ATOM 1512 O O . MET A 1 194 ? 6.867 -1.997 0.245 1.00 88.25 194 MET A O 1
ATOM 1516 N N . LYS A 1 195 ? 7.839 -2.357 -1.753 1.00 89.44 195 LYS A N 1
ATOM 1517 C CA . LYS A 1 195 ? 7.781 -0.973 -2.229 1.00 89.44 195 LYS A CA 1
ATOM 1518 C C . LYS A 1 195 ? 7.713 -0.948 -3.753 1.00 89.44 195 LYS A C 1
ATOM 1520 O O . LYS A 1 195 ? 8.474 -1.645 -4.418 1.00 89.44 195 LYS A O 1
ATOM 1525 N N . ALA A 1 196 ? 6.817 -0.133 -4.294 1.00 88.06 196 ALA A N 1
ATOM 1526 C CA . ALA A 1 196 ? 6.746 0.186 -5.711 1.00 88.06 196 ALA A CA 1
ATOM 1527 C C . ALA A 1 196 ? 7.795 1.243 -6.095 1.00 88.06 196 ALA A C 1
ATOM 1529 O O . ALA A 1 196 ? 8.098 2.158 -5.322 1.00 88.06 196 ALA A O 1
ATOM 1530 N N . GLY A 1 197 ? 8.313 1.123 -7.315 1.00 84.25 197 GLY A N 1
ATOM 1531 C CA . GLY A 1 197 ? 9.298 2.012 -7.923 1.00 84.25 197 GLY A CA 1
ATOM 1532 C C . GLY A 1 197 ? 9.266 1.897 -9.448 1.00 84.25 197 GLY A C 1
ATOM 1533 O O . GLY A 1 197 ? 8.403 1.206 -9.996 1.00 84.25 197 GLY A O 1
ATOM 1534 N N . ILE A 1 198 ? 10.190 2.598 -10.105 1.00 75.06 198 ILE A N 1
ATOM 1535 C CA . ILE A 1 198 ? 10.456 2.611 -11.553 1.00 75.06 198 ILE A CA 1
ATOM 1536 C C . ILE A 1 198 ? 11.976 2.609 -11.723 1.00 75.06 198 ILE A C 1
ATOM 1538 O O . ILE A 1 198 ? 12.617 3.308 -10.904 1.00 75.06 198 ILE A O 1
#

Solvent-accessible surface area (backbone atoms only — not comparable to full-atom values): 13206 Å² total; per-residue (Å²): 137,84,82,86,85,77,81,86,74,82,80,71,85,73,78,74,78,75,72,80,77,74,84,94,69,82,89,86,80,80,84,92,76,93,77,90,74,96,77,77,89,85,75,78,85,64,89,67,85,52,73,44,34,37,27,46,46,52,75,48,67,94,56,98,71,75,53,58,65,57,42,40,52,56,48,52,52,59,43,69,76,33,50,94,35,37,76,59,69,82,63,45,34,57,74,45,58,50,34,35,40,76,73,70,77,88,80,89,65,103,47,47,67,49,79,44,84,72,50,77,47,72,58,79,80,70,75,98,71,93,72,90,71,55,66,79,78,43,46,64,56,37,52,52,50,34,37,48,59,68,31,71,61,51,43,78,90,44,102,53,10,93,40,35,49,74,56,98,72,27,43,29,49,67,79,47,102,73,51,44,80,50,77,96,85,42,64,53,63,68,64,48,76,79,78,64,84,133

Secondary structure (DSSP, 8-state):
------------------PPPPP------S-------S--------SS-EEEEEEEEEEE-SSSS--HHHHHHHHHHHHHT-TTT-S-GGG-EE-SSEEEESS------SSEEEEEEEEEEEE----SSS----HHHHHHHHHHHHHHHHHTTT-TTSTTGGGEEEETTEEEESS-TT-EE-GGG-EEPPEEE-----

Mean predicted aligned error: 12.78 Å